Protein AF-A0A3N5T5F3-F1 (afdb_monomer)

Nearest PDB structures (foldseek):
  4h05-assembly1_A  TM=1.914E-01  e=5.550E-01  Streptomyces rimosus

Foldseek 3Di:
DPDPDDDDDDPDDCDPLLLVLLQLLCCQQQQDPDHLCPVHDVSSVLSSQVLCLQQPHGHPDDPQVSVQSSVLSVCVVDPDWDKGWGADPVQQWIWIQTPQGIKIKHKDWDWLVRLCVLQVVVVHHSVRCCVWFFPDDPDPGDITIGIKMWGKDADPSSHHDPVNHHDHDDSPDRRIDTPFIFGCTDPPDPPDHTGGDDDVPD

Sequence (202 aa):
DRNRYGLSHFHVRIDWPIADAAEDLARHLRYISKDIHERGDKYAEDIQKKFFEYYCLPVMIGGRRTAAIVAAQYLKRLPCISTVYAGSSESRTLIRISERGVSKAVLMRFSEKELEQTGRENGLTLRAVKRNYVVENNGSGKDCLCIFQATYDYTVHSRPPEDGKLREIKPDLSWQSVGGQHILPLPGVYRYPPLPFNVIYS

Solvent-accessible surface area (backbone atoms only — not comparable to full-atom values): 11768 Å² total; per-residue (Å²): 138,93,70,96,73,83,90,81,91,77,92,60,88,68,66,68,58,46,54,55,38,26,34,53,51,32,40,66,44,21,54,41,89,83,52,57,57,75,74,36,67,70,51,31,52,51,44,44,45,47,43,27,38,68,65,75,37,68,67,91,51,65,48,67,57,47,49,40,53,37,48,47,51,57,48,68,75,44,102,59,96,58,73,41,76,35,76,36,80,92,76,44,30,40,36,39,40,38,91,88,39,38,34,39,37,32,74,40,78,38,48,59,65,58,47,35,51,54,17,51,80,68,78,36,50,49,70,55,40,54,71,43,29,41,78,44,78,74,51,91,95,37,56,29,32,28,42,33,33,43,32,38,37,71,32,83,78,59,37,60,50,93,84,69,53,78,46,79,86,57,88,88,58,67,34,56,42,85,68,43,38,24,40,35,43,38,93,92,50,79,92,55,74,63,40,76,50,88,65,88,92,109

Mean predicted aligned error: 6.21 Å

Secondary structure (DSSP, 8-state):
---S----------SHHHHHHHHHHHHHTTS-SS-TTTT-HHHHHHHHHHHHHHTT--TT--HHHHHHHHHHHHHTTSSS--EEEEEETTTTEEEEEETTEEEEEEEEEE-HHHHHHHHHHTT--HHHHHHHTEEEE--TTSPEEEEEEEEEEE-GGGS--TT-------TTS-SEEEEEEEEEPPTT--SSPPEE---TT-

pLDDT: mean 88.81, std 11.05, range [47.94, 97.06]

Structure (mmCIF, N/CA/C/O backbone):
data_AF-A0A3N5T5F3-F1
#
_entry.id   AF-A0A3N5T5F3-F1
#
loop_
_atom_site.group_PDB
_atom_site.id
_atom_site.type_symbol
_atom_site.label_atom_id
_atom_site.label_alt_id
_atom_site.label_comp_id
_atom_site.label_asym_id
_atom_site.label_entity_id
_atom_site.label_seq_id
_atom_site.pdbx_PDB_ins_code
_atom_site.Cartn_x
_atom_site.Cartn_y
_atom_site.Cartn_z
_atom_site.occupancy
_atom_site.B_iso_or_equiv
_atom_site.auth_seq_id
_atom_site.auth_comp_id
_atom_site.auth_asym_id
_atom_site.auth_atom_id
_atom_site.pdbx_PDB_model_num
ATOM 1 N N . ASP A 1 1 ? 1.178 -30.679 0.728 1.00 48.91 1 ASP A N 1
ATOM 2 C CA . ASP A 1 1 ? 1.148 -29.291 1.244 1.00 48.91 1 ASP A CA 1
ATOM 3 C C . ASP A 1 1 ? 1.575 -29.163 2.697 1.00 48.91 1 ASP A C 1
ATOM 5 O O . ASP A 1 1 ? 0.736 -28.959 3.567 1.00 48.91 1 ASP A O 1
ATOM 9 N N . ARG A 1 2 ? 2.875 -29.294 2.994 1.00 53.31 2 ARG A N 1
ATOM 10 C CA . ARG A 1 2 ? 3.337 -29.344 4.393 1.00 53.31 2 ARG A CA 1
ATOM 11 C C . ARG A 1 2 ? 3.696 -27.982 5.002 1.00 53.31 2 ARG A C 1
ATOM 13 O O . ARG A 1 2 ? 3.711 -27.893 6.217 1.00 53.31 2 ARG A O 1
ATOM 20 N N . ASN A 1 3 ? 3.876 -26.924 4.204 1.00 47.94 3 ASN A N 1
ATOM 21 C CA . ASN A 1 3 ? 4.172 -25.575 4.705 1.00 47.94 3 ASN A CA 1
ATOM 22 C C . ASN A 1 3 ? 3.340 -24.522 3.949 1.00 47.94 3 ASN A C 1
ATOM 24 O O . ASN A 1 3 ? 3.670 -24.180 2.818 1.00 47.94 3 ASN A O 1
ATOM 28 N N . ARG A 1 4 ? 2.259 -24.010 4.560 1.00 58.56 4 ARG A N 1
ATOM 29 C CA . ARG A 1 4 ? 1.468 -22.878 4.017 1.00 58.56 4 ARG A CA 1
ATOM 30 C C . ARG A 1 4 ? 2.065 -21.508 4.357 1.00 58.56 4 ARG A C 1
ATOM 32 O O . ARG A 1 4 ? 1.703 -20.518 3.734 1.00 58.56 4 ARG A O 1
ATOM 39 N N . TYR A 1 5 ? 2.976 -21.460 5.329 1.00 55.72 5 TYR A N 1
ATOM 40 C CA . TYR A 1 5 ? 3.622 -20.242 5.811 1.00 55.72 5 TYR A CA 1
ATOM 41 C C . TYR A 1 5 ? 5.084 -20.547 6.145 1.00 55.72 5 TYR A C 1
ATOM 43 O O . TYR A 1 5 ? 5.375 -21.585 6.739 1.00 55.72 5 TYR A O 1
ATOM 51 N N . GLY A 1 6 ? 5.996 -19.655 5.763 1.00 58.34 6 GLY A N 1
ATOM 52 C CA . GLY A 1 6 ? 7.414 -19.724 6.111 1.00 58.34 6 GLY A CA 1
ATOM 53 C C . GLY A 1 6 ? 7.867 -18.380 6.667 1.00 58.34 6 GLY A C 1
ATOM 54 O O . GLY A 1 6 ? 7.663 -17.352 6.026 1.00 58.34 6 GLY A O 1
ATOM 55 N N . LEU A 1 7 ? 8.452 -18.385 7.865 1.00 55.81 7 LEU A N 1
ATOM 56 C CA . LEU A 1 7 ? 9.081 -17.208 8.456 1.00 55.81 7 LEU A CA 1
ATOM 57 C C . LEU A 1 7 ? 10.588 -17.299 8.210 1.00 55.81 7 LEU A C 1
ATOM 59 O O . LEU A 1 7 ? 11.234 -18.238 8.666 1.00 55.81 7 LEU A O 1
ATOM 63 N N . SER A 1 8 ? 11.146 -16.330 7.491 1.00 56.66 8 SER A N 1
ATOM 64 C CA . SER A 1 8 ? 12.581 -16.247 7.212 1.00 56.66 8 SER A CA 1
ATOM 65 C C . SER A 1 8 ? 13.176 -14.977 7.816 1.00 56.66 8 SER A C 1
ATOM 67 O O . SER A 1 8 ? 12.607 -13.894 7.665 1.00 56.66 8 SER A O 1
ATOM 69 N N . HIS A 1 9 ? 14.338 -15.094 8.456 1.00 52.81 9 HIS A N 1
ATOM 70 C CA . HIS A 1 9 ? 15.093 -13.966 8.998 1.00 52.81 9 HIS A CA 1
ATOM 71 C C . HIS A 1 9 ? 16.324 -13.708 8.131 1.00 52.81 9 HIS A C 1
ATOM 73 O O . HIS A 1 9 ? 17.175 -14.581 8.000 1.00 52.81 9 HIS A O 1
ATOM 79 N N . PHE A 1 10 ? 16.436 -12.502 7.571 1.00 55.38 10 PHE A N 1
ATOM 80 C CA . PHE A 1 10 ? 17.615 -12.091 6.813 1.00 55.38 10 PHE A CA 1
ATOM 81 C C . PHE A 1 10 ? 18.155 -10.756 7.342 1.00 55.38 10 PHE A C 1
ATOM 83 O O . PHE A 1 10 ? 17.405 -9.793 7.521 1.00 55.38 10 PHE A O 1
ATOM 90 N N . HIS A 1 11 ? 19.467 -10.693 7.571 1.00 54.06 11 HIS A N 1
ATOM 91 C CA . HIS A 1 11 ? 20.218 -9.441 7.632 1.00 54.06 11 HIS A CA 1
ATOM 92 C C . HIS A 1 11 ? 20.613 -9.099 6.201 1.00 54.06 11 HIS A C 1
ATOM 94 O O . HIS A 1 11 ? 21.381 -9.840 5.594 1.00 54.06 11 HIS A O 1
ATOM 100 N N . VAL A 1 12 ? 20.039 -8.035 5.637 1.00 55.94 12 VAL A N 1
ATOM 101 C CA . VAL A 1 12 ? 20.147 -7.796 4.195 1.00 55.94 12 VAL A CA 1
ATOM 102 C C . VAL A 1 12 ? 20.778 -6.448 3.896 1.00 55.94 12 VAL A C 1
ATOM 104 O O . VAL A 1 12 ? 20.236 -5.406 4.264 1.00 55.94 12 VAL A O 1
ATOM 107 N N . ARG A 1 13 ? 21.903 -6.496 3.180 1.00 57.66 13 ARG A N 1
ATOM 108 C CA . ARG A 1 13 ? 22.386 -5.406 2.337 1.00 57.66 13 ARG A CA 1
ATOM 109 C C . ARG A 1 13 ? 21.912 -5.721 0.920 1.00 57.66 13 ARG A C 1
ATOM 111 O O . ARG A 1 13 ? 22.290 -6.747 0.366 1.00 57.66 13 ARG A O 1
ATOM 118 N N . ILE A 1 14 ? 21.008 -4.903 0.394 1.00 63.75 14 ILE A N 1
ATOM 119 C CA . ILE A 1 14 ? 20.306 -5.153 -0.869 1.00 63.75 14 ILE A CA 1
ATOM 120 C C . ILE A 1 14 ? 20.625 -3.983 -1.779 1.00 63.75 14 ILE A C 1
ATOM 122 O O . ILE A 1 14 ? 19.808 -3.093 -1.894 1.00 63.75 14 ILE A O 1
ATOM 126 N N . ASP A 1 15 ? 21.811 -3.934 -2.369 1.00 68.56 15 ASP A N 1
ATOM 127 C CA . ASP A 1 15 ? 22.105 -2.860 -3.326 1.00 68.56 15 ASP A CA 1
ATOM 128 C C . ASP A 1 15 ? 21.731 -3.347 -4.737 1.00 68.56 15 ASP A C 1
ATOM 130 O O . ASP A 1 15 ? 20.821 -2.821 -5.375 1.00 68.56 15 ASP A O 1
ATOM 134 N N . TRP A 1 16 ? 22.324 -4.464 -5.167 1.00 74.81 16 TRP A N 1
ATOM 135 C CA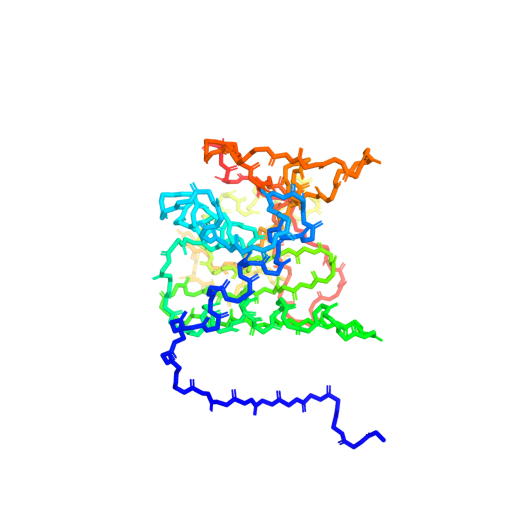 . TRP A 1 16 ? 22.084 -5.045 -6.492 1.00 74.81 16 TRP A CA 1
ATOM 136 C C . TRP A 1 16 ? 20.628 -5.501 -6.738 1.00 74.81 16 TRP A C 1
ATOM 138 O O . TRP A 1 16 ? 20.048 -5.106 -7.747 1.00 74.81 16 TRP A O 1
ATOM 148 N N . PRO A 1 17 ? 19.947 -6.214 -5.812 1.00 86.75 17 PRO A N 1
ATOM 149 C CA . PRO A 1 17 ? 18.576 -6.663 -6.073 1.00 86.75 17 PRO A CA 1
ATOM 150 C C . PRO A 1 17 ? 17.527 -5.538 -6.121 1.00 86.75 17 PRO A C 1
ATOM 152 O O . PRO A 1 17 ? 16.412 -5.793 -6.572 1.00 86.75 17 PRO A O 1
ATOM 155 N N . ILE A 1 18 ? 17.841 -4.321 -5.645 1.00 90.44 18 ILE A N 1
ATOM 156 C CA . ILE A 1 18 ? 16.949 -3.161 -5.816 1.00 90.44 18 ILE A CA 1
ATOM 157 C C . ILE A 1 18 ? 16.945 -2.734 -7.278 1.00 90.44 18 ILE A C 1
ATOM 159 O O . ILE A 1 18 ? 15.868 -2.531 -7.831 1.00 90.44 18 ILE A O 1
ATOM 163 N N . ALA A 1 19 ? 18.127 -2.590 -7.884 1.00 91.38 19 ALA A N 1
ATOM 164 C CA . ALA A 1 19 ? 18.255 -2.153 -9.269 1.00 91.38 19 ALA A CA 1
ATOM 165 C C . ALA A 1 19 ? 17.522 -3.117 -10.210 1.00 91.38 19 ALA A C 1
ATOM 167 O O . ALA A 1 19 ? 16.688 -2.671 -10.991 1.00 91.38 19 ALA A O 1
ATOM 168 N N . ASP A 1 20 ? 17.719 -4.426 -10.034 1.00 92.94 20 ASP A N 1
ATOM 169 C CA . ASP A 1 20 ? 17.027 -5.464 -10.807 1.00 92.94 20 ASP A CA 1
ATOM 170 C C . ASP A 1 20 ? 15.502 -5.413 -10.647 1.00 92.94 20 ASP A C 1
ATOM 172 O O . ASP A 1 20 ? 14.760 -5.500 -11.625 1.00 92.94 20 ASP A O 1
ATOM 176 N N . ALA A 1 21 ? 15.007 -5.258 -9.414 1.00 94.62 21 ALA A N 1
ATOM 177 C CA . ALA A 1 21 ? 13.572 -5.172 -9.156 1.00 94.62 21 ALA A CA 1
ATOM 178 C C . ALA A 1 21 ? 12.961 -3.879 -9.728 1.00 94.62 21 ALA A C 1
ATOM 180 O O . ALA A 1 21 ? 11.849 -3.891 -10.262 1.00 94.62 21 ALA A O 1
ATOM 181 N N . ALA A 1 22 ? 13.685 -2.764 -9.636 1.00 95.38 22 ALA A N 1
ATOM 182 C CA . ALA A 1 22 ? 13.271 -1.487 -10.197 1.00 95.38 22 ALA A CA 1
ATOM 183 C C . ALA A 1 22 ? 13.265 -1.525 -11.734 1.00 95.38 22 ALA A C 1
ATOM 185 O O . ALA A 1 22 ? 12.316 -1.049 -12.356 1.00 95.38 22 ALA A O 1
ATOM 186 N N . GLU A 1 23 ? 14.276 -2.147 -12.342 1.00 95.88 23 GLU A N 1
ATOM 187 C CA . GLU A 1 23 ? 14.372 -2.381 -13.781 1.00 95.88 23 GLU A CA 1
ATOM 188 C C . GLU A 1 23 ? 13.223 -3.262 -14.287 1.00 95.88 23 GLU A C 1
ATOM 190 O O . GLU A 1 23 ? 12.551 -2.911 -15.257 1.00 95.88 23 GLU A O 1
ATOM 195 N N . ASP A 1 24 ? 12.948 -4.378 -13.609 1.00 95.69 24 ASP A N 1
ATOM 196 C CA . ASP A 1 24 ? 11.844 -5.283 -13.937 1.00 95.69 24 ASP A CA 1
ATOM 197 C C . ASP A 1 24 ? 10.490 -4.557 -13.910 1.00 95.69 24 ASP A C 1
ATOM 199 O O . ASP A 1 24 ? 9.720 -4.621 -14.876 1.00 95.69 24 ASP A O 1
ATOM 203 N N . LEU A 1 25 ? 10.231 -3.772 -12.858 1.00 95.94 25 LEU A N 1
ATOM 204 C CA . LEU A 1 25 ? 9.027 -2.948 -12.771 1.00 95.94 25 LEU A CA 1
ATOM 205 C C . LEU A 1 25 ? 8.970 -1.907 -13.899 1.00 95.94 25 LEU A C 1
ATOM 207 O O . LEU A 1 25 ? 7.926 -1.738 -14.532 1.00 95.94 25 LEU A O 1
ATOM 211 N N . ALA A 1 26 ? 10.074 -1.214 -14.174 1.00 96.31 26 ALA A N 1
ATOM 212 C CA . ALA A 1 26 ? 10.128 -0.181 -15.201 1.00 96.31 26 ALA A CA 1
ATOM 213 C C . ALA A 1 26 ? 9.916 -0.751 -16.613 1.00 96.31 26 ALA A C 1
ATOM 215 O O . ALA A 1 26 ? 9.220 -0.127 -17.420 1.00 96.31 26 ALA A O 1
ATOM 216 N N . ARG A 1 27 ? 10.434 -1.950 -16.907 1.00 95.44 27 ARG A N 1
ATOM 217 C CA . ARG A 1 27 ? 10.146 -2.684 -18.152 1.00 95.44 27 ARG A CA 1
ATOM 218 C C . ARG A 1 27 ? 8.667 -3.047 -18.249 1.00 95.44 27 ARG A C 1
ATOM 220 O O . ARG A 1 27 ? 8.044 -2.789 -19.279 1.00 95.44 27 ARG A O 1
ATOM 227 N N . HIS A 1 28 ? 8.090 -3.597 -17.177 1.00 94.31 28 HIS A N 1
ATOM 228 C CA . HIS A 1 28 ? 6.675 -3.976 -17.126 1.00 94.31 28 HIS A CA 1
ATOM 229 C C . HIS A 1 28 ? 5.744 -2.777 -17.368 1.00 94.31 28 HIS A C 1
ATOM 231 O O . HIS A 1 28 ? 4.788 -2.865 -18.138 1.00 94.31 28 HIS A O 1
ATOM 237 N N . LEU A 1 29 ? 6.060 -1.630 -16.766 1.00 95.62 29 LEU A N 1
ATOM 238 C CA . LEU A 1 29 ? 5.309 -0.381 -16.921 1.00 95.62 29 LEU A CA 1
ATOM 239 C C . LEU A 1 29 ? 5.636 0.388 -18.213 1.00 95.62 29 LEU A C 1
ATOM 241 O O . LEU A 1 29 ? 4.994 1.403 -18.498 1.00 95.62 29 LEU A O 1
ATOM 245 N N . ARG A 1 30 ? 6.579 -0.122 -19.020 1.00 96.00 30 ARG A N 1
ATOM 246 C CA . ARG A 1 30 ? 7.032 0.440 -20.303 1.00 96.00 30 ARG A CA 1
ATOM 247 C C . ARG A 1 30 ? 7.723 1.803 -20.169 1.00 96.00 30 ARG A C 1
ATOM 249 O O . ARG A 1 30 ? 7.621 2.635 -21.063 1.00 96.00 30 ARG A O 1
ATOM 256 N N . TYR A 1 31 ? 8.453 2.037 -19.081 1.00 96.06 31 TYR A N 1
ATOM 257 C CA . TYR A 1 31 ? 9.314 3.220 -18.914 1.00 96.06 31 TYR A CA 1
ATOM 258 C C . TYR A 1 31 ? 10.711 3.053 -19.520 1.00 96.06 31 TYR A C 1
ATOM 260 O O . TYR A 1 31 ? 11.353 4.050 -19.857 1.00 96.06 31 TYR A O 1
ATOM 268 N N . ILE A 1 32 ? 11.155 1.804 -19.669 1.00 95.81 32 ILE A N 1
ATOM 269 C CA . ILE A 1 32 ? 12.398 1.397 -20.334 1.00 95.81 32 ILE A CA 1
ATOM 270 C C . ILE A 1 32 ? 12.136 0.172 -21.210 1.00 95.81 32 ILE A C 1
ATOM 272 O O . ILE A 1 32 ? 11.145 -0.539 -21.014 1.00 95.81 32 ILE A O 1
ATOM 276 N N . SER A 1 33 ? 13.016 -0.080 -22.177 1.00 93.38 33 SER A N 1
ATOM 277 C CA . SER A 1 33 ? 12.930 -1.264 -23.037 1.00 93.38 33 SER A CA 1
ATOM 278 C C . SER A 1 33 ? 13.895 -2.368 -22.634 1.00 93.38 33 SER A C 1
ATOM 280 O O . SER A 1 33 ? 13.543 -3.541 -22.766 1.00 93.38 33 SER A O 1
ATOM 282 N N . LY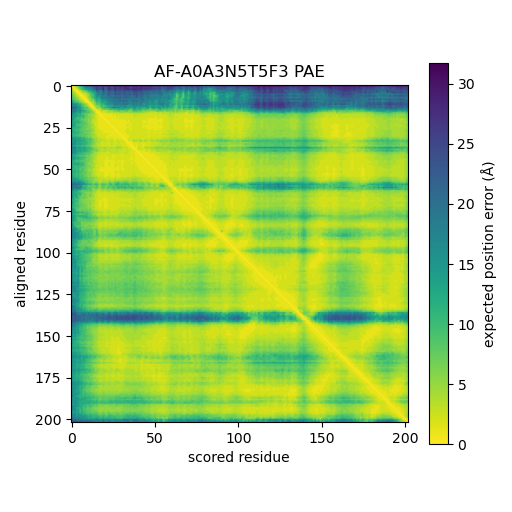S A 1 34 ? 15.120 -2.011 -22.245 1.00 91.75 34 LYS A N 1
ATOM 283 C CA . LYS A 1 34 ? 16.204 -2.953 -21.989 1.00 91.75 34 LYS A CA 1
ATOM 284 C C . LYS A 1 34 ? 16.827 -2.673 -20.639 1.00 91.75 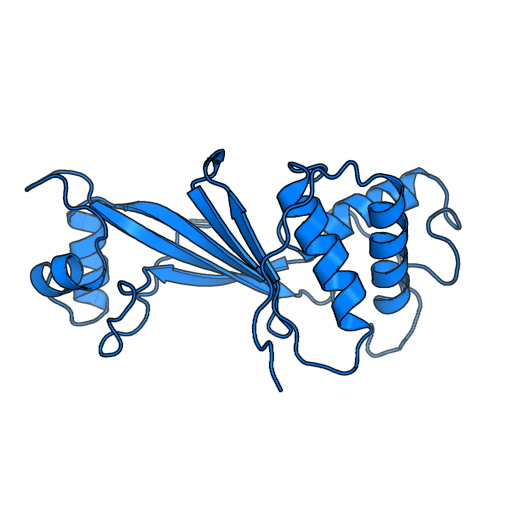34 LYS A C 1
ATOM 286 O O . LYS A 1 34 ? 16.472 -3.378 -19.714 1.00 91.75 34 LYS A O 1
ATOM 291 N N . ASP A 1 35 ? 17.710 -1.700 -20.509 1.00 93.75 35 ASP A N 1
ATOM 292 C CA . ASP A 1 35 ? 18.544 -1.530 -19.313 1.00 93.75 35 ASP A CA 1
ATOM 293 C C . ASP A 1 35 ? 18.114 -0.295 -18.514 1.00 93.75 35 ASP A C 1
ATOM 295 O O . ASP A 1 35 ? 17.703 0.710 -19.099 1.00 93.75 35 ASP A O 1
ATOM 299 N N . ILE A 1 36 ? 18.188 -0.348 -17.185 1.00 92.81 36 ILE A N 1
ATOM 300 C CA . ILE A 1 36 ? 17.822 0.783 -16.321 1.00 92.81 36 ILE A CA 1
ATOM 301 C C . ILE A 1 36 ? 18.686 2.030 -16.577 1.00 92.81 36 ILE A C 1
ATOM 303 O O . ILE A 1 36 ? 18.189 3.151 -16.453 1.00 92.81 36 ILE A O 1
ATOM 307 N N . HIS A 1 37 ? 19.935 1.854 -17.014 1.00 91.69 37 HIS A N 1
ATOM 308 C CA . HIS A 1 37 ? 20.857 2.926 -17.388 1.00 91.69 37 HIS A CA 1
ATOM 309 C C . HIS A 1 37 ? 20.770 3.306 -18.875 1.00 91.69 37 HIS A C 1
ATOM 311 O O . HIS A 1 37 ? 21.515 4.180 -19.320 1.00 91.69 37 HIS A O 1
ATOM 317 N N . GLU A 1 38 ? 19.843 2.737 -19.662 1.00 89.25 38 GLU A N 1
ATOM 318 C CA . GLU A 1 38 ? 19.735 3.019 -21.108 1.00 89.25 38 GLU A CA 1
ATOM 319 C C . GLU A 1 38 ? 19.473 4.508 -21.420 1.00 89.25 38 GLU A C 1
ATOM 321 O O . GLU A 1 38 ? 19.752 4.971 -22.524 1.00 89.25 38 GLU A O 1
ATOM 326 N N . ARG A 1 39 ? 18.947 5.262 -20.444 1.00 89.75 39 ARG A N 1
ATOM 327 C CA . ARG A 1 39 ? 18.672 6.710 -20.519 1.00 89.75 39 ARG A CA 1
ATOM 328 C C . ARG A 1 39 ? 19.550 7.547 -19.575 1.00 89.75 39 ARG A C 1
ATOM 330 O O . ARG A 1 39 ? 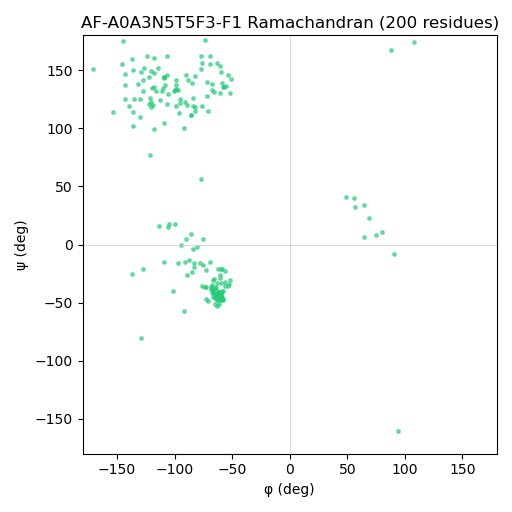19.245 8.713 -19.330 1.00 89.75 39 ARG A O 1
ATOM 337 N N . GLY A 1 40 ? 20.637 6.970 -19.063 1.00 93.56 40 GLY A N 1
ATOM 338 C CA . GLY A 1 40 ? 21.595 7.617 -18.164 1.00 93.56 40 GLY A CA 1
ATOM 339 C C . GLY A 1 40 ? 21.249 7.515 -16.675 1.00 93.56 40 GLY A C 1
ATOM 340 O O . GLY A 1 40 ? 20.136 7.159 -16.285 1.00 93.56 40 GLY A O 1
ATOM 341 N N . ASP A 1 41 ? 22.221 7.868 -15.832 1.00 94.44 41 ASP A N 1
ATOM 342 C CA . ASP A 1 41 ? 22.178 7.610 -14.384 1.00 94.44 41 ASP A CA 1
ATOM 343 C C . ASP A 1 41 ? 21.049 8.336 -13.656 1.00 94.44 41 ASP A C 1
ATOM 345 O O . ASP A 1 41 ? 20.420 7.769 -12.765 1.00 94.44 41 ASP A O 1
ATOM 349 N N . LYS A 1 42 ? 20.726 9.564 -14.074 1.00 94.88 42 LYS A N 1
ATOM 350 C CA . LYS A 1 42 ? 19.610 10.318 -13.490 1.00 94.88 42 LYS A CA 1
ATOM 351 C C . LYS A 1 42 ? 18.275 9.597 -13.693 1.00 94.88 42 LYS A C 1
ATOM 353 O O . LYS A 1 42 ? 17.458 9.538 -12.780 1.00 94.88 42 LYS A O 1
ATOM 358 N N . TYR A 1 43 ? 18.062 9.026 -14.879 1.00 95.06 43 TYR A N 1
ATOM 359 C CA . TYR A 1 43 ? 16.837 8.289 -15.181 1.00 95.06 43 TYR A CA 1
ATOM 360 C C . TYR A 1 43 ? 16.755 6.998 -14.359 1.00 95.06 43 TYR A C 1
ATOM 362 O O . TYR A 1 43 ? 15.689 6.663 -13.843 1.00 95.06 43 TYR A O 1
ATOM 370 N N . ALA A 1 44 ? 17.888 6.309 -14.182 1.00 94.19 44 ALA A N 1
ATOM 371 C CA . ALA A 1 44 ? 17.979 5.135 -13.319 1.00 94.19 44 ALA A CA 1
ATOM 372 C C . ALA A 1 44 ? 17.656 5.475 -11.854 1.00 94.19 44 ALA A C 1
ATOM 374 O O . ALA A 1 44 ? 16.889 4.761 -11.204 1.00 94.19 44 ALA A O 1
ATOM 375 N N . GLU A 1 45 ? 18.174 6.595 -11.346 1.00 93.69 45 GLU A N 1
ATOM 376 C CA . GLU A 1 45 ? 17.872 7.088 -10.000 1.00 93.69 45 GLU A CA 1
ATOM 377 C C . GLU A 1 45 ? 16.377 7.410 -9.838 1.00 93.69 45 GLU A C 1
ATOM 379 O O . GLU A 1 45 ? 15.752 6.998 -8.858 1.00 93.69 45 GLU A O 1
ATOM 384 N N . ASP A 1 46 ? 15.771 8.089 -10.816 1.00 95.38 46 ASP A N 1
ATOM 385 C CA . ASP A 1 46 ? 14.344 8.419 -10.795 1.00 95.38 46 ASP A CA 1
ATOM 386 C C . ASP A 1 46 ? 13.463 7.158 -10.841 1.00 95.38 46 ASP A C 1
ATOM 388 O O . ASP A 1 46 ? 12.476 7.070 -10.104 1.00 95.38 46 ASP A O 1
ATOM 392 N N . ILE A 1 47 ? 13.841 6.141 -11.627 1.00 95.50 47 ILE A N 1
ATOM 393 C CA . ILE A 1 47 ? 13.176 4.827 -11.623 1.00 95.50 47 ILE A CA 1
ATOM 394 C C . ILE A 1 47 ? 13.255 4.185 -10.242 1.00 95.50 47 ILE A C 1
ATOM 396 O O . ILE A 1 47 ? 12.239 3.709 -9.737 1.00 95.50 47 ILE A O 1
ATOM 400 N N . GLN A 1 48 ? 14.432 4.167 -9.614 1.00 94.06 48 GLN A N 1
ATOM 401 C CA . GLN A 1 48 ? 14.580 3.580 -8.284 1.00 94.06 48 GLN A CA 1
ATOM 402 C C . GLN A 1 48 ? 13.706 4.311 -7.263 1.00 94.06 48 GLN A C 1
ATOM 404 O O . GLN A 1 48 ? 12.999 3.665 -6.490 1.00 94.06 48 GLN A O 1
ATOM 409 N N . LYS A 1 49 ? 13.660 5.648 -7.292 1.00 94.75 49 LYS A N 1
ATOM 410 C CA . LYS A 1 49 ? 12.759 6.426 -6.427 1.00 94.75 49 LYS A CA 1
ATOM 411 C C . LYS A 1 49 ? 11.295 6.046 -6.655 1.00 94.75 49 LYS A C 1
ATOM 413 O O . LYS A 1 49 ? 10.572 5.796 -5.687 1.00 94.75 49 LYS A O 1
ATOM 418 N N . LYS A 1 50 ? 10.873 5.921 -7.918 1.00 95.88 50 LYS A N 1
ATOM 419 C CA . LYS A 1 50 ? 9.517 5.480 -8.275 1.00 95.88 50 LYS A CA 1
ATOM 420 C C . LYS A 1 50 ? 9.226 4.033 -7.895 1.00 95.88 50 LYS A C 1
ATOM 422 O O . LYS A 1 50 ? 8.093 3.733 -7.534 1.00 95.88 50 LYS A O 1
ATOM 427 N N . PHE A 1 51 ? 10.221 3.154 -7.882 1.00 95.56 51 PHE A N 1
ATOM 428 C CA . PHE A 1 51 ? 10.072 1.790 -7.378 1.00 95.56 51 PHE A CA 1
ATOM 429 C C . PHE A 1 51 ? 9.714 1.771 -5.884 1.00 95.56 51 PHE A C 1
ATOM 431 O O . PHE A 1 51 ? 8.787 1.067 -5.485 1.00 95.56 51 PHE A O 1
ATOM 438 N N . PHE A 1 52 ? 10.368 2.591 -5.055 1.00 94.94 52 PHE 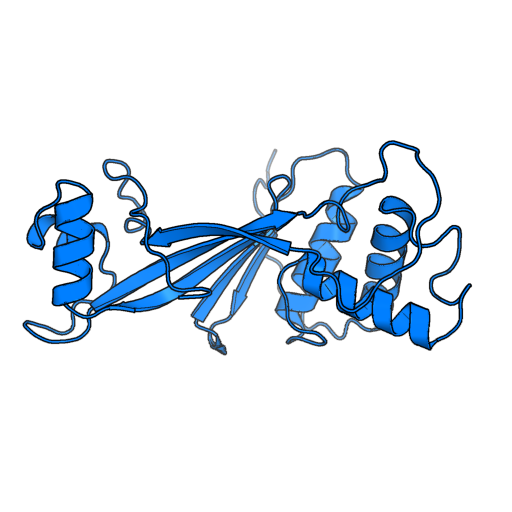A N 1
ATOM 439 C CA . PHE A 1 52 ? 9.971 2.737 -3.648 1.00 94.94 52 PHE A CA 1
ATOM 440 C C . PHE A 1 52 ? 8.557 3.322 -3.516 1.00 94.94 52 PHE A C 1
ATOM 442 O O . PHE A 1 52 ? 7.739 2.797 -2.755 1.00 94.94 52 PHE A O 1
ATOM 449 N N . GLU A 1 53 ? 8.240 4.355 -4.299 1.00 95.00 53 GLU A N 1
ATOM 450 C CA . GLU A 1 53 ? 6.922 4.997 -4.299 1.00 95.00 53 GLU A CA 1
ATOM 451 C C . GLU A 1 53 ? 5.795 4.039 -4.705 1.00 95.00 53 GLU A C 1
ATOM 453 O O . GLU A 1 53 ? 4.749 4.012 -4.054 1.00 95.00 53 GLU A O 1
ATOM 458 N N . TYR A 1 54 ? 6.026 3.195 -5.714 1.00 95.31 54 TYR A N 1
ATOM 459 C CA . TYR A 1 54 ? 5.103 2.150 -6.164 1.00 95.31 54 TYR A CA 1
ATOM 460 C C . TYR A 1 54 ? 4.663 1.240 -5.009 1.00 95.31 54 TYR A C 1
ATOM 462 O O . TYR A 1 54 ? 3.519 0.791 -4.947 1.00 95.31 54 TYR A O 1
ATOM 470 N N . TYR A 1 55 ? 5.556 0.993 -4.051 1.00 94.12 55 TYR A N 1
ATOM 471 C CA . TYR A 1 55 ? 5.267 0.195 -2.864 1.00 94.12 55 TYR A CA 1
ATOM 472 C C . TYR A 1 55 ? 4.954 1.031 -1.611 1.00 94.12 55 TYR A C 1
ATOM 474 O O . TYR A 1 55 ? 4.975 0.526 -0.486 1.00 94.12 55 TYR A O 1
ATOM 482 N N . CYS A 1 56 ? 4.628 2.310 -1.795 1.00 91.62 56 CYS A N 1
ATOM 483 C CA . CYS A 1 56 ? 4.332 3.283 -0.748 1.00 91.62 56 CYS A CA 1
ATOM 484 C C . CYS A 1 56 ? 5.465 3.451 0.269 1.00 91.62 56 CYS A C 1
ATOM 486 O O . CYS A 1 56 ? 5.197 3.697 1.443 1.00 91.62 56 CYS A O 1
ATOM 488 N N . LEU A 1 57 ? 6.727 3.314 -0.114 1.00 90.25 57 LEU A N 1
ATOM 489 C CA . LEU A 1 57 ? 7.856 3.509 0.791 1.00 90.25 57 LEU A CA 1
ATOM 490 C C . LEU A 1 57 ? 8.612 4.795 0.445 1.00 90.25 57 LEU A C 1
ATOM 492 O O . LEU A 1 57 ? 8.740 5.116 -0.733 1.00 90.25 57 LEU A O 1
ATOM 496 N N . PRO A 1 58 ? 9.133 5.538 1.440 1.00 87.00 58 PRO A N 1
ATOM 497 C CA . PRO A 1 58 ? 10.175 6.515 1.169 1.00 87.00 58 PRO A CA 1
ATOM 498 C C . PRO A 1 58 ? 11.412 5.830 0.580 1.00 87.00 58 PRO A C 1
ATOM 500 O O . PRO A 1 58 ? 11.681 4.651 0.829 1.00 87.00 58 PRO A O 1
ATOM 503 N N . VAL A 1 59 ? 12.165 6.611 -0.183 1.00 83.38 59 VAL A N 1
ATOM 504 C CA . VAL A 1 59 ? 13.418 6.206 -0.820 1.00 83.38 59 VAL A CA 1
ATOM 505 C C . VAL A 1 59 ? 14.424 5.751 0.242 1.00 83.38 59 VAL A C 1
ATOM 507 O O . VAL A 1 59 ? 14.530 6.371 1.299 1.00 83.38 59 VAL A O 1
ATOM 510 N N . MET A 1 60 ? 15.161 4.670 -0.040 1.00 72.88 60 MET A N 1
ATOM 511 C CA . MET A 1 60 ? 16.258 4.165 0.807 1.00 72.88 60 MET A CA 1
ATOM 512 C C . MET A 1 60 ? 15.855 3.865 2.257 1.00 72.88 60 MET A C 1
ATOM 514 O O . MET A 1 60 ? 16.580 4.118 3.219 1.00 72.88 60 MET A O 1
ATOM 518 N N . ILE A 1 61 ? 14.668 3.295 2.423 1.00 81.00 61 ILE A N 1
ATOM 519 C CA . ILE A 1 61 ? 14.169 2.889 3.728 1.00 81.00 61 ILE A CA 1
ATOM 520 C C . ILE A 1 61 ? 14.950 1.693 4.308 1.00 81.00 61 ILE A C 1
ATOM 522 O O . ILE A 1 61 ? 15.635 0.961 3.597 1.00 81.00 61 ILE A O 1
ATOM 526 N N . GLY A 1 62 ? 14.840 1.468 5.623 1.00 79.00 62 GLY A N 1
ATOM 527 C CA . GLY A 1 62 ? 15.569 0.398 6.315 1.00 79.00 62 GLY A CA 1
ATOM 528 C C . GLY A 1 62 ? 15.419 -0.989 5.664 1.00 79.00 62 GLY A C 1
ATOM 529 O O . GLY A 1 62 ? 14.326 -1.371 5.234 1.00 79.00 62 GLY A O 1
ATOM 530 N N . GLY A 1 63 ? 16.510 -1.765 5.667 1.00 83.12 63 GLY A N 1
ATOM 531 C CA . GLY A 1 63 ? 16.705 -2.948 4.814 1.00 83.12 63 GLY A CA 1
ATOM 532 C C . GLY A 1 63 ? 15.588 -3.998 4.822 1.00 83.12 63 GLY A C 1
ATOM 533 O O . GLY A 1 63 ? 15.331 -4.608 3.794 1.00 83.12 63 GLY A O 1
ATOM 534 N N . ARG A 1 64 ? 14.847 -4.171 5.927 1.00 84.31 64 ARG A N 1
ATOM 535 C CA . ARG A 1 64 ? 13.695 -5.097 5.991 1.00 84.31 64 ARG A CA 1
ATOM 536 C C . ARG A 1 64 ? 12.524 -4.680 5.097 1.00 84.31 64 ARG A C 1
ATOM 538 O O . ARG A 1 64 ? 11.900 -5.527 4.468 1.00 84.31 64 ARG A O 1
ATOM 545 N N . ARG A 1 65 ? 12.214 -3.382 5.042 1.00 88.06 65 ARG A N 1
ATOM 546 C CA . ARG A 1 65 ? 11.126 -2.853 4.203 1.00 88.06 65 ARG A CA 1
ATOM 547 C C . ARG A 1 65 ? 11.538 -2.874 2.729 1.00 88.06 65 ARG A C 1
ATOM 549 O O . ARG A 1 65 ? 10.737 -3.252 1.884 1.00 88.06 65 ARG A O 1
ATOM 556 N N . THR A 1 66 ? 12.810 -2.603 2.453 1.00 90.50 66 THR A N 1
ATOM 557 C CA . THR A 1 66 ? 13.416 -2.759 1.123 1.00 90.50 66 THR A CA 1
ATOM 558 C C . THR A 1 66 ? 13.416 -4.217 0.653 1.00 90.50 66 THR A C 1
ATOM 560 O O . THR A 1 66 ? 13.023 -4.505 -0.472 1.00 90.50 66 THR A O 1
ATOM 563 N N . ALA A 1 67 ? 13.741 -5.168 1.533 1.00 89.38 67 ALA A N 1
ATOM 564 C CA . ALA A 1 67 ? 13.649 -6.597 1.229 1.00 89.38 67 ALA A CA 1
ATOM 565 C C . ALA A 1 67 ? 12.227 -7.013 0.846 1.00 89.38 67 ALA A C 1
ATOM 567 O O . ALA A 1 67 ? 12.041 -7.803 -0.073 1.00 89.38 67 ALA A O 1
ATOM 568 N N . ALA A 1 68 ? 11.223 -6.464 1.531 1.00 91.50 68 ALA A N 1
ATOM 569 C CA . ALA A 1 68 ? 9.829 -6.799 1.286 1.00 91.50 68 ALA A CA 1
ATOM 570 C C . ALA A 1 68 ? 9.341 -6.363 -0.102 1.00 91.50 68 ALA A C 1
ATOM 572 O O . ALA A 1 68 ? 8.641 -7.130 -0.758 1.00 91.50 68 ALA A O 1
ATOM 573 N N . ILE A 1 69 ? 9.718 -5.169 -0.570 1.00 93.38 69 ILE A N 1
ATOM 574 C CA . ILE A 1 69 ? 9.309 -4.686 -1.902 1.00 93.38 69 ILE A CA 1
ATOM 575 C C . ILE A 1 69 ? 10.042 -5.411 -3.025 1.00 93.38 69 ILE A C 1
ATOM 577 O O . ILE A 1 69 ? 9.439 -5.744 -4.041 1.00 93.38 69 ILE A O 1
ATOM 581 N N . VAL A 1 70 ? 11.319 -5.734 -2.808 1.00 93.44 70 VAL A N 1
ATOM 582 C CA . VAL A 1 70 ? 12.112 -6.546 -3.733 1.00 93.44 70 VAL A CA 1
ATOM 583 C C . VAL A 1 70 ? 11.523 -7.955 -3.823 1.00 93.44 70 VAL A C 1
ATOM 585 O O . VAL A 1 70 ? 11.275 -8.451 -4.918 1.00 93.44 70 VAL A O 1
ATOM 588 N N . ALA A 1 71 ? 11.203 -8.579 -2.686 1.00 92.38 71 ALA A N 1
ATOM 589 C CA . ALA A 1 71 ? 10.535 -9.877 -2.652 1.00 92.38 71 ALA A CA 1
ATOM 590 C C . ALA A 1 71 ? 9.165 -9.835 -3.341 1.00 92.38 71 ALA A C 1
ATOM 592 O O . ALA A 1 71 ? 8.853 -10.735 -4.114 1.00 92.38 71 ALA A O 1
ATOM 593 N N . ALA A 1 72 ? 8.367 -8.788 -3.112 1.00 94.06 72 ALA A N 1
ATOM 594 C CA . ALA A 1 72 ? 7.081 -8.622 -3.782 1.00 94.06 72 ALA A CA 1
ATOM 595 C C . ALA A 1 72 ? 7.240 -8.544 -5.307 1.00 94.06 72 ALA A C 1
ATOM 597 O O . ALA A 1 72 ? 6.478 -9.184 -6.028 1.00 94.06 72 ALA A O 1
ATOM 598 N N . GLN A 1 73 ? 8.256 -7.828 -5.798 1.00 94.19 73 GLN A N 1
ATOM 599 C CA . GLN A 1 73 ? 8.541 -7.756 -7.229 1.00 94.19 73 GLN A CA 1
ATOM 600 C C . GLN A 1 73 ? 8.953 -9.117 -7.805 1.00 94.19 73 GLN A C 1
ATOM 602 O O . GLN A 1 73 ? 8.448 -9.516 -8.850 1.00 94.19 73 GLN A O 1
ATOM 607 N N . TYR A 1 74 ? 9.805 -9.876 -7.112 1.00 92.00 74 TYR A N 1
ATOM 608 C CA . TYR A 1 74 ? 10.182 -11.218 -7.563 1.00 92.00 74 TYR A CA 1
ATOM 609 C C . TYR A 1 74 ? 9.011 -12.202 -7.546 1.00 92.00 74 TYR A C 1
ATOM 611 O O . TYR A 1 74 ? 8.854 -12.984 -8.482 1.00 92.00 74 TYR A O 1
ATOM 619 N N . LEU A 1 75 ? 8.174 -12.163 -6.507 1.00 91.81 75 LEU A N 1
ATOM 620 C CA . LEU A 1 75 ? 7.036 -13.071 -6.369 1.00 91.81 75 LEU A CA 1
ATOM 621 C C . LEU A 1 75 ? 5.973 -12.843 -7.449 1.00 91.81 75 LEU A C 1
ATOM 623 O O . LEU A 1 75 ? 5.360 -13.816 -7.875 1.00 91.81 75 LEU A O 1
ATOM 627 N N . LYS A 1 76 ? 5.824 -11.616 -7.973 1.00 90.12 76 LYS A N 1
ATOM 628 C CA . LYS A 1 76 ? 4.951 -11.322 -9.128 1.00 90.12 76 LYS A CA 1
ATOM 629 C C . LYS A 1 76 ? 5.306 -12.105 -10.395 1.00 90.12 76 LYS A C 1
ATOM 631 O O . LYS A 1 76 ? 4.465 -12.249 -11.276 1.00 90.12 76 LYS A O 1
ATOM 636 N N . ARG A 1 77 ? 6.542 -12.606 -10.514 1.00 88.25 77 ARG A N 1
ATOM 637 C CA . ARG A 1 77 ? 6.982 -13.426 -11.658 1.00 88.25 77 ARG A CA 1
ATOM 638 C C . ARG A 1 77 ? 6.497 -14.870 -11.566 1.00 88.25 77 ARG A C 1
ATOM 640 O O . ARG A 1 77 ? 6.574 -15.602 -12.551 1.00 88.25 77 ARG A O 1
ATOM 647 N N . LEU A 1 78 ? 6.047 -15.300 -10.390 1.00 90.06 78 LEU A N 1
ATOM 648 C CA . LEU A 1 78 ? 5.527 -16.640 -10.172 1.00 90.06 78 LEU A CA 1
ATOM 649 C C . LEU A 1 78 ? 4.021 -16.658 -10.475 1.00 90.06 78 LEU A C 1
ATOM 651 O O . LEU A 1 78 ? 3.318 -15.716 -10.117 1.00 90.06 78 LEU A O 1
ATOM 655 N N . PRO A 1 79 ? 3.488 -17.732 -11.083 1.00 89.06 79 PRO A N 1
ATOM 656 C CA . PRO A 1 79 ? 2.060 -17.866 -11.360 1.00 89.06 79 PRO A CA 1
ATOM 657 C C . PRO A 1 79 ? 1.281 -18.252 -10.087 1.00 89.06 79 PRO A C 1
ATOM 659 O O . PRO A 1 79 ? 0.618 -19.287 -10.035 1.00 89.06 79 PRO A O 1
ATOM 662 N N . CYS A 1 80 ? 1.394 -17.458 -9.022 1.00 86.56 80 CYS A N 1
ATOM 663 C CA . CYS A 1 80 ? 0.691 -17.674 -7.763 1.00 86.56 80 CYS A CA 1
ATOM 664 C C . CYS A 1 80 ? 0.313 -16.354 -7.084 1.00 86.56 80 CYS A C 1
ATOM 666 O O . CYS A 1 80 ? 0.943 -15.320 -7.282 1.00 86.56 80 CYS A O 1
ATOM 668 N N . ILE A 1 81 ? -0.728 -16.398 -6.249 1.00 89.56 81 ILE A N 1
ATOM 669 C CA . ILE A 1 81 ? -1.103 -15.251 -5.421 1.00 89.56 81 ILE A CA 1
ATOM 670 C C . ILE A 1 81 ? -0.119 -15.177 -4.261 1.00 89.56 81 ILE A C 1
ATOM 672 O O . ILE A 1 81 ? -0.051 -16.091 -3.435 1.00 89.56 81 ILE A O 1
ATOM 676 N N . SER A 1 82 ? 0.607 -14.069 -4.180 1.00 91.12 82 SER A N 1
ATOM 677 C CA . SER A 1 82 ? 1.550 -13.815 -3.101 1.00 91.12 82 SER A CA 1
ATOM 678 C C . SER A 1 82 ? 1.106 -12.629 -2.247 1.00 91.12 82 SER A C 1
ATOM 680 O O . SER A 1 82 ? 0.364 -11.739 -2.671 1.00 91.12 82 SER A O 1
ATOM 682 N N . THR A 1 83 ? 1.494 -12.631 -0.975 1.00 93.69 83 THR A N 1
ATOM 683 C CA . THR A 1 83 ? 1.314 -11.471 -0.100 1.00 93.69 83 THR A CA 1
ATOM 684 C C . THR A 1 83 ? 2.516 -11.363 0.817 1.00 93.69 83 THR A C 1
ATOM 686 O O . THR A 1 83 ? 2.852 -12.310 1.527 1.00 93.69 83 THR A O 1
ATOM 689 N N . VAL A 1 84 ? 3.158 -10.200 0.801 1.00 93.88 84 VAL A N 1
ATOM 690 C CA . VAL A 1 84 ? 4.334 -9.907 1.616 1.00 93.88 84 VAL A CA 1
ATOM 691 C C . VAL A 1 84 ? 3.926 -8.985 2.754 1.00 93.88 84 VAL A C 1
ATOM 693 O O . VAL A 1 84 ? 3.300 -7.947 2.533 1.00 93.88 84 VAL A O 1
ATOM 696 N N . TYR A 1 85 ? 4.305 -9.360 3.973 1.00 93.12 85 TYR A N 1
ATOM 697 C CA . TYR A 1 85 ? 4.109 -8.546 5.165 1.00 93.12 85 TYR A CA 1
ATOM 698 C C . TYR A 1 85 ? 5.453 -8.037 5.678 1.00 93.12 85 TYR A C 1
ATOM 700 O O . TYR A 1 85 ? 6.396 -8.810 5.838 1.00 93.12 85 TYR A O 1
ATOM 708 N N . ALA A 1 86 ? 5.532 -6.742 5.976 1.00 91.00 86 ALA A N 1
ATOM 709 C CA . ALA A 1 86 ? 6.713 -6.118 6.558 1.00 91.00 86 ALA A CA 1
ATOM 710 C C . ALA A 1 86 ? 6.328 -5.285 7.779 1.00 91.00 86 ALA A C 1
ATOM 712 O O . ALA A 1 86 ? 5.689 -4.240 7.661 1.00 91.00 86 ALA A O 1
ATOM 713 N N . GLY A 1 87 ? 6.723 -5.759 8.959 1.00 89.44 87 GLY A N 1
ATOM 714 C CA . GLY A 1 87 ? 6.569 -5.030 10.213 1.00 89.44 87 GLY A CA 1
ATOM 715 C C . GLY A 1 87 ? 7.781 -4.151 10.521 1.00 89.44 87 GLY A C 1
ATOM 716 O O . GLY A 1 87 ? 8.924 -4.515 10.234 1.00 89.44 87 GLY A O 1
ATOM 717 N N . SER A 1 88 ? 7.547 -3.004 11.151 1.00 85.25 88 SER A N 1
ATOM 718 C CA . SER A 1 88 ? 8.587 -2.135 11.699 1.00 85.25 88 SER A CA 1
ATOM 719 C C . SER A 1 88 ? 8.171 -1.647 13.082 1.00 85.25 88 SER A C 1
ATOM 721 O O . SER A 1 88 ? 7.229 -0.869 13.208 1.00 85.25 88 SER A O 1
ATOM 723 N N . SER A 1 89 ? 8.903 -2.073 14.115 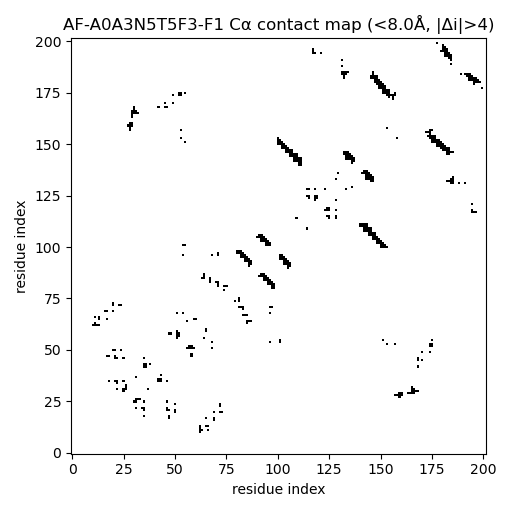1.00 84.19 89 SER A N 1
ATOM 724 C CA . SER A 1 89 ? 8.680 -1.607 15.491 1.00 84.19 89 SER A CA 1
ATOM 725 C C . SER A 1 89 ? 9.026 -0.127 15.662 1.00 84.19 89 SER A C 1
ATOM 727 O O . SER A 1 89 ? 8.330 0.578 16.381 1.00 84.19 89 SER A O 1
ATOM 729 N N . GLU A 1 90 ? 10.056 0.351 14.955 1.00 82.12 90 GLU A N 1
ATOM 730 C CA . GLU A 1 90 ? 10.478 1.759 14.950 1.00 82.12 90 GLU A CA 1
ATOM 731 C C . GLU A 1 90 ? 9.342 2.685 14.502 1.00 82.12 90 GLU A C 1
ATOM 733 O O . GLU A 1 90 ? 9.029 3.665 15.169 1.00 82.12 90 GLU A O 1
ATOM 738 N N . SER A 1 91 ? 8.673 2.331 13.402 1.00 80.56 91 SER A N 1
ATOM 739 C CA . SER A 1 91 ? 7.564 3.122 12.861 1.00 80.56 91 SER A CA 1
ATOM 740 C C . SER A 1 91 ? 6.184 2.659 13.342 1.00 80.56 91 SER A C 1
ATOM 742 O O . SER A 1 91 ? 5.181 3.254 12.965 1.00 80.56 91 SER A O 1
ATOM 744 N N . ARG A 1 92 ? 6.119 1.607 14.173 1.00 88.44 92 ARG A N 1
ATOM 745 C CA . ARG A 1 92 ? 4.879 0.954 14.641 1.00 88.44 92 ARG A CA 1
ATOM 746 C C . ARG A 1 92 ? 3.917 0.647 13.492 1.00 88.44 92 ARG A C 1
ATOM 748 O O . ARG A 1 92 ? 2.707 0.846 13.608 1.00 88.44 92 ARG A O 1
ATOM 755 N N . THR A 1 93 ? 4.480 0.193 12.373 1.00 90.38 93 THR A N 1
ATOM 756 C CA . THR A 1 93 ? 3.740 -0.060 11.137 1.00 90.38 93 THR A CA 1
ATOM 757 C C . THR A 1 93 ? 3.804 -1.524 10.729 1.00 90.38 93 THR A C 1
ATOM 759 O O . THR A 1 93 ? 4.812 -2.206 10.931 1.00 90.38 93 THR A O 1
ATOM 762 N N . LEU A 1 94 ? 2.725 -1.991 10.110 1.00 93.25 94 LEU A N 1
ATOM 763 C CA . LEU A 1 94 ? 2.652 -3.234 9.363 1.00 93.25 94 LEU A CA 1
ATOM 764 C C . LEU A 1 94 ? 2.253 -2.905 7.926 1.00 93.25 94 LEU A C 1
ATOM 766 O O . LEU A 1 94 ? 1.177 -2.369 7.669 1.00 93.25 94 LEU A O 1
ATOM 770 N N . ILE A 1 95 ? 3.125 -3.239 6.988 1.00 93.94 95 ILE A N 1
ATOM 771 C CA . ILE A 1 95 ? 2.900 -3.065 5.557 1.00 93.94 95 ILE A CA 1
ATOM 772 C C . ILE A 1 95 ? 2.473 -4.408 4.990 1.00 93.94 95 ILE A C 1
ATOM 774 O O . ILE A 1 95 ? 3.100 -5.425 5.275 1.00 93.94 95 ILE A O 1
ATOM 778 N N . ARG A 1 96 ? 1.421 -4.405 4.180 1.00 95.19 96 ARG A N 1
ATOM 779 C CA . ARG A 1 96 ? 0.957 -5.560 3.418 1.00 95.19 96 ARG A CA 1
ATOM 780 C C . ARG A 1 96 ? 0.995 -5.203 1.942 1.00 95.19 96 ARG A C 1
ATOM 782 O O . ARG A 1 96 ? 0.348 -4.245 1.525 1.00 95.19 96 ARG A O 1
ATOM 789 N N . ILE A 1 97 ? 1.728 -5.993 1.174 1.00 95.31 97 ILE A N 1
ATOM 790 C CA . ILE A 1 97 ? 1.852 -5.884 -0.276 1.00 95.31 97 ILE A CA 1
ATOM 791 C C . ILE A 1 97 ? 1.182 -7.116 -0.870 1.00 95.31 97 ILE A C 1
ATOM 793 O O . ILE A 1 97 ? 1.519 -8.237 -0.498 1.00 95.31 97 ILE A O 1
ATOM 797 N N . SER A 1 98 ? 0.211 -6.915 -1.752 1.00 92.38 98 SER A N 1
ATOM 798 C CA . SER A 1 98 ? -0.546 -7.993 -2.395 1.00 92.38 98 SER A CA 1
ATOM 799 C C . SER A 1 98 ? -0.901 -7.617 -3.828 1.00 92.38 98 SER A C 1
ATOM 801 O O . SER A 1 98 ? -0.750 -6.460 -4.211 1.00 92.38 98 SER A O 1
ATOM 803 N N . GLU A 1 99 ? -1.502 -8.545 -4.568 1.00 85.81 99 GLU A N 1
ATOM 804 C CA . GLU A 1 99 ? -2.068 -8.276 -5.901 1.00 85.81 99 GLU A CA 1
ATOM 805 C C . GLU A 1 99 ? -3.111 -7.140 -5.913 1.00 85.81 99 GLU A C 1
ATOM 807 O O . GLU A 1 99 ? -3.330 -6.500 -6.934 1.00 85.81 99 GLU A O 1
ATOM 812 N N . ARG A 1 100 ? -3.740 -6.844 -4.764 1.00 84.81 100 ARG A N 1
ATOM 813 C CA . ARG A 1 100 ? -4.696 -5.730 -4.605 1.00 84.81 100 ARG A CA 1
ATOM 814 C C . ARG A 1 100 ? -4.033 -4.384 -4.288 1.00 84.81 100 ARG A C 1
ATOM 816 O O . ARG A 1 100 ? -4.724 -3.455 -3.893 1.00 84.81 100 ARG A O 1
ATOM 823 N N . GLY A 1 101 ? -2.709 -4.295 -4.370 1.00 88.25 101 GLY A N 1
ATOM 824 C CA . GLY A 1 101 ? -1.946 -3.113 -3.983 1.00 88.25 101 GLY A CA 1
ATOM 825 C C . GLY A 1 101 ? -1.433 -3.168 -2.544 1.00 88.25 101 GLY A C 1
ATOM 826 O O . GLY A 1 101 ? -1.306 -4.243 -1.934 1.00 88.25 101 GLY A O 1
ATOM 827 N N . VAL A 1 102 ? -1.100 -1.988 -2.019 1.00 94.69 102 VAL A N 1
ATOM 828 C CA . VAL A 1 102 ? -0.381 -1.815 -0.753 1.00 94.69 102 VAL A CA 1
ATOM 829 C C . VAL A 1 102 ? -1.296 -1.231 0.314 1.00 94.69 102 VAL A C 1
ATOM 831 O O . VAL A 1 102 ? -2.012 -0.257 0.090 1.00 94.69 102 VAL A O 1
ATOM 834 N N . SER A 1 103 ? -1.238 -1.800 1.515 1.00 95.62 103 SER A N 1
ATOM 835 C CA . SER A 1 103 ? -1.886 -1.237 2.698 1.00 95.62 103 SER A CA 1
ATOM 836 C C . SER A 1 103 ? -0.904 -1.106 3.852 1.00 95.62 103 SER A C 1
ATOM 838 O O . SER A 1 103 ? -0.085 -2.000 4.073 1.00 95.62 103 SER A O 1
ATOM 840 N N . LYS A 1 104 ? -1.020 -0.024 4.619 1.00 94.56 104 LYS A N 1
ATOM 841 C CA . LYS A 1 104 ? -0.237 0.220 5.831 1.00 94.56 104 LYS A CA 1
ATOM 842 C C . LYS A 1 104 ? -1.163 0.318 7.026 1.00 94.56 104 LYS A C 1
ATOM 844 O O . LYS A 1 104 ? -2.000 1.212 7.057 1.00 94.56 104 LYS A O 1
ATOM 849 N N . ALA A 1 105 ? -0.981 -0.564 7.999 1.00 95.56 105 ALA A N 1
ATOM 850 C CA . ALA A 1 105 ? -1.592 -0.453 9.313 1.00 95.56 105 ALA A CA 1
ATOM 851 C C . ALA A 1 105 ? -0.594 0.184 10.287 1.00 95.56 105 ALA A C 1
ATOM 853 O O . ALA A 1 105 ? 0.570 -0.215 10.324 1.00 95.56 105 ALA A O 1
ATOM 854 N N . VAL A 1 106 ? -1.030 1.172 11.061 1.00 94.69 106 VAL A N 1
ATOM 855 C CA . VAL A 1 106 ? -0.215 1.920 12.024 1.00 94.69 106 VAL A CA 1
ATOM 856 C C . VAL A 1 106 ? -0.984 2.086 13.330 1.00 94.69 106 VAL A C 1
ATOM 858 O O . VAL A 1 106 ? -2.213 2.155 13.331 1.00 94.69 106 VAL A O 1
ATOM 861 N N . LEU A 1 107 ? -0.270 2.167 14.450 1.00 93.31 107 LEU A N 1
ATOM 862 C CA . LEU A 1 107 ? -0.884 2.559 15.718 1.00 93.31 107 LEU A CA 1
ATOM 863 C C . LEU A 1 107 ? -0.979 4.081 15.787 1.00 93.31 107 LEU A C 1
ATOM 865 O O . LEU A 1 107 ? 0.046 4.764 15.784 1.00 93.31 107 LEU A O 1
ATOM 869 N N . MET A 1 108 ? -2.202 4.596 15.875 1.00 92.62 108 MET A N 1
ATOM 870 C CA . MET A 1 108 ? -2.479 6.030 15.920 1.00 92.62 108 MET A CA 1
ATOM 871 C C . MET A 1 108 ? -3.253 6.389 17.189 1.00 92.62 108 MET A C 1
ATOM 873 O O . MET A 1 108 ? -4.064 5.601 17.682 1.00 92.62 108 MET A O 1
ATOM 877 N N . ARG A 1 109 ? -2.948 7.566 17.743 1.00 93.19 109 ARG A N 1
ATOM 878 C CA . ARG A 1 109 ? -3.660 8.132 18.891 1.00 93.19 109 ARG A CA 1
ATOM 879 C C . ARG A 1 109 ? -4.896 8.870 18.404 1.00 93.19 109 ARG A C 1
ATOM 881 O O . ARG A 1 109 ? -4.816 9.586 17.414 1.00 93.19 109 ARG A O 1
ATOM 888 N N . PHE A 1 110 ? -5.986 8.705 19.137 1.00 93.12 110 PHE A N 1
ATOM 889 C CA . PHE A 1 110 ? -7.248 9.392 18.917 1.00 93.12 110 PHE A CA 1
ATOM 890 C C . PHE A 1 110 ? -7.753 9.949 20.239 1.00 93.12 110 PHE A C 1
ATOM 892 O O . PHE A 1 110 ? -7.724 9.262 21.265 1.00 93.12 110 PHE A O 1
ATOM 899 N N . SER A 1 111 ? -8.266 11.167 20.211 1.00 92.31 111 SER A N 1
ATOM 900 C CA . SER A 1 111 ? -9.024 11.726 21.316 1.00 92.31 111 SER A CA 1
ATOM 901 C C . SER A 1 111 ? -10.369 11.012 21.467 1.00 92.31 111 SER A C 1
ATOM 903 O O . SER A 1 111 ? -10.946 10.465 20.522 1.00 92.31 111 SER A O 1
ATOM 905 N N . GLU A 1 112 ? -10.917 11.052 22.678 1.00 90.88 112 GLU A N 1
ATOM 906 C CA . GLU A 1 112 ? -12.241 10.491 22.950 1.00 90.88 112 GLU A CA 1
ATOM 907 C C . GLU A 1 112 ? -13.338 11.156 22.102 1.00 90.88 112 GLU A C 1
ATOM 909 O O . GLU A 1 112 ? -14.268 10.480 21.668 1.00 90.88 112 GLU A O 1
ATOM 914 N N . LYS A 1 113 ? -13.182 12.452 21.800 1.00 91.94 113 LYS A N 1
ATOM 915 C CA . LYS A 1 113 ? -14.104 13.219 20.953 1.00 91.94 113 LYS A CA 1
ATOM 916 C C . LYS A 1 113 ? -14.095 12.732 19.503 1.00 91.94 113 LYS A C 1
ATOM 918 O O . LYS A 1 113 ? -15.162 12.535 18.933 1.00 91.94 113 LYS A O 1
ATOM 923 N N . GLU A 1 114 ? -12.916 12.488 18.927 1.00 93.31 114 GLU A N 1
ATOM 924 C CA . GLU A 1 114 ? -12.791 11.955 17.560 1.00 93.31 114 GLU A CA 1
ATOM 925 C C . GLU A 1 114 ? -13.429 10.570 17.442 1.00 93.31 114 GLU A C 1
ATOM 927 O O . GLU A 1 114 ? -14.165 10.302 16.492 1.00 93.31 114 GLU A O 1
ATOM 932 N N . LEU A 1 115 ? -13.202 9.696 18.429 1.00 93.69 115 LEU A N 1
ATOM 933 C CA . LEU A 1 115 ? -13.802 8.360 18.448 1.00 93.69 115 LEU A CA 1
ATOM 934 C C . LEU A 1 115 ? -15.312 8.398 18.664 1.00 93.69 115 LEU A C 1
ATOM 936 O O . LEU A 1 115 ? -16.034 7.582 18.091 1.00 93.69 115 LEU A O 1
ATOM 940 N N . GLU A 1 116 ? -15.799 9.321 19.490 1.00 94.00 116 GLU A N 1
ATOM 941 C CA . GLU A 1 116 ? -17.230 9.507 19.687 1.00 94.00 116 GLU A CA 1
ATOM 942 C C . GLU A 1 116 ? -17.900 9.983 18.399 1.00 94.00 116 GLU A C 1
ATOM 944 O O . GLU A 1 116 ? -18.927 9.427 18.010 1.00 94.00 116 GLU A O 1
ATOM 949 N N . GLN A 1 117 ? -17.305 10.958 17.715 1.00 94.56 117 GLN A N 1
ATOM 950 C CA . GLN A 1 117 ? -17.828 11.468 16.456 1.00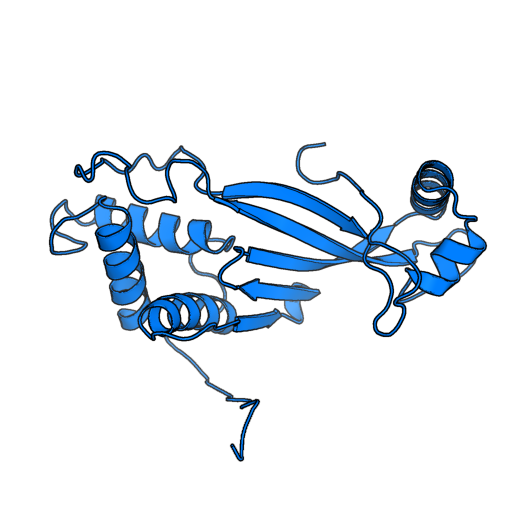 94.56 117 GLN A CA 1
ATOM 951 C C . GLN A 1 117 ? -17.804 10.399 15.357 1.00 94.56 117 GLN A C 1
ATOM 953 O O . GLN A 1 117 ? -18.852 10.094 14.789 1.00 94.56 117 GLN A O 1
ATOM 958 N N . THR A 1 118 ? -16.658 9.744 15.151 1.00 94.38 118 THR A N 1
ATOM 959 C CA . THR A 1 118 ? -16.517 8.643 14.181 1.00 94.38 118 THR A CA 1
ATOM 960 C C . THR A 1 118 ? -17.499 7.509 14.490 1.00 94.38 118 THR A C 1
ATOM 962 O O . THR A 1 118 ? -18.113 6.932 13.594 1.00 94.38 118 THR A O 1
ATOM 965 N N . GLY A 1 119 ? -17.691 7.193 15.775 1.00 94.56 119 GLY A N 1
ATOM 966 C CA . GLY A 1 119 ? -18.672 6.212 16.225 1.00 94.56 119 GLY A CA 1
ATOM 967 C C . GLY A 1 119 ? -20.098 6.605 15.850 1.00 94.56 119 GLY A C 1
ATOM 968 O O . GLY A 1 119 ? -20.799 5.806 15.232 1.00 94.56 119 GLY A O 1
ATOM 969 N N . ARG A 1 120 ? -20.517 7.836 16.169 1.00 95.38 120 ARG A N 1
ATOM 970 C CA . ARG A 1 120 ? -21.866 8.349 15.872 1.00 95.38 120 ARG A CA 1
ATOM 971 C C . ARG A 1 120 ? -22.171 8.338 14.376 1.00 95.38 120 ARG A C 1
ATOM 973 O O . ARG A 1 120 ? -23.245 7.879 13.998 1.00 95.38 120 ARG A O 1
ATOM 980 N N . GLU A 1 121 ? -21.224 8.768 13.545 1.00 95.19 121 GLU A N 1
ATOM 981 C CA . GLU A 1 121 ? -21.347 8.760 12.078 1.00 95.19 121 GLU A CA 1
ATOM 982 C C . GLU A 1 121 ? -21.558 7.346 11.513 1.00 95.19 121 GLU A C 1
ATOM 984 O O . GLU A 1 121 ? -22.207 7.174 10.485 1.00 95.19 121 GLU A O 1
ATOM 989 N N . ASN A 1 122 ? -21.083 6.321 12.226 1.00 94.25 122 ASN A N 1
ATOM 990 C CA . ASN A 1 122 ? -21.212 4.913 11.853 1.00 94.25 122 ASN A CA 1
ATOM 991 C C . ASN A 1 122 ? -22.260 4.150 12.693 1.00 94.25 122 ASN A C 1
ATOM 993 O O . ASN A 1 122 ? -22.268 2.918 12.711 1.00 94.25 122 ASN A O 1
ATOM 997 N N . GLY A 1 123 ? -23.140 4.853 13.417 1.00 94.38 123 GLY A N 1
ATOM 998 C CA . GLY A 1 123 ? -24.212 4.237 14.210 1.00 94.38 123 GLY A CA 1
ATOM 999 C C . GLY A 1 123 ? -23.731 3.444 15.434 1.00 94.38 123 GLY A C 1
ATOM 1000 O O . GLY A 1 123 ? -24.428 2.550 15.918 1.00 94.38 123 GLY A O 1
ATOM 1001 N N . LEU A 1 124 ? -22.537 3.743 15.946 1.00 95.50 124 LEU A N 1
ATOM 1002 C CA . LEU A 1 124 ? -21.930 3.098 17.106 1.00 95.50 124 LEU A CA 1
ATOM 1003 C C . LEU A 1 124 ? -21.897 4.031 18.316 1.00 95.50 124 LEU A C 1
ATOM 1005 O O . LEU A 1 124 ? -21.618 5.223 18.225 1.00 95.50 124 LEU A O 1
ATOM 1009 N N . THR A 1 125 ? -22.111 3.456 19.498 1.00 95.06 125 THR A N 1
ATOM 1010 C CA . THR A 1 125 ? -21.860 4.168 20.755 1.00 95.06 125 THR A CA 1
ATOM 1011 C C . THR A 1 125 ? -20.362 4.214 21.044 1.00 95.06 125 THR A C 1
ATOM 1013 O O . THR A 1 125 ? -19.633 3.273 20.724 1.00 95.06 125 THR A O 1
ATOM 1016 N N . LEU A 1 126 ? -19.899 5.247 21.750 1.00 92.62 126 LEU A N 1
ATOM 1017 C CA . LEU A 1 126 ? -18.503 5.345 22.194 1.00 92.62 126 LEU A CA 1
ATOM 1018 C C . LEU A 1 126 ? -18.048 4.103 22.981 1.00 92.62 126 LEU A C 1
ATOM 1020 O O . LEU A 1 126 ? -16.926 3.629 22.819 1.00 92.62 126 LEU A O 1
ATOM 1024 N N . ARG A 1 127 ? -18.944 3.512 23.782 1.00 92.81 127 ARG A N 1
ATOM 1025 C CA . ARG A 1 127 ? -18.690 2.247 24.487 1.00 92.81 127 ARG A CA 1
ATOM 1026 C C . ARG A 1 127 ? -18.422 1.089 23.520 1.00 92.81 127 ARG A C 1
ATOM 1028 O O . ARG A 1 127 ? -17.547 0.268 23.787 1.00 92.81 127 ARG A O 1
ATOM 1035 N N . ALA A 1 128 ? -19.168 1.001 22.417 1.00 94.00 128 ALA A N 1
ATOM 1036 C CA . ALA A 1 128 ? -18.938 -0.007 21.387 1.00 94.00 128 ALA A CA 1
ATOM 1037 C C . ALA A 1 128 ? -17.623 0.246 20.634 1.00 94.00 128 ALA A C 1
ATOM 1039 O O . ALA A 1 128 ? -16.902 -0.714 20.369 1.00 94.00 128 ALA A O 1
ATOM 1040 N N . VAL A 1 129 ? -17.274 1.504 20.353 1.00 94.62 129 VAL A N 1
ATOM 1041 C CA . VAL A 1 129 ? -15.989 1.854 19.725 1.00 94.62 129 VAL A CA 1
ATOM 1042 C C . VAL A 1 129 ? -14.820 1.461 20.633 1.00 94.62 129 VAL A C 1
ATOM 1044 O O . VAL A 1 129 ? -13.972 0.665 20.232 1.00 94.62 129 VAL A O 1
ATOM 1047 N N . LYS A 1 130 ? -14.832 1.906 21.897 1.00 93.44 130 LYS A N 1
ATOM 1048 C CA . LYS A 1 130 ? -13.793 1.590 22.894 1.00 93.44 130 LYS A CA 1
ATOM 1049 C C . LYS A 1 130 ? -13.591 0.088 23.096 1.00 93.44 130 LYS A C 1
ATOM 1051 O O . LYS A 1 130 ? -12.469 -0.351 23.293 1.00 93.44 130 LYS A O 1
ATOM 1056 N N . ARG A 1 131 ? -14.653 -0.717 23.030 1.00 93.81 131 ARG A N 1
ATOM 1057 C CA . ARG A 1 131 ? -14.545 -2.175 23.199 1.00 93.81 131 ARG A CA 1
ATOM 1058 C C . ARG A 1 131 ? -13.973 -2.890 21.974 1.00 93.81 131 ARG A C 1
ATOM 1060 O O . ARG A 1 131 ? -13.326 -3.916 22.132 1.00 93.81 131 ARG A O 1
ATOM 1067 N N . ASN A 1 132 ? -14.289 -2.414 20.771 1.00 95.94 132 ASN A N 1
ATOM 1068 C CA . ASN A 1 132 ? -14.071 -3.183 19.544 1.00 95.94 132 ASN A CA 1
ATOM 1069 C C . ASN A 1 132 ? -12.947 -2.641 18.649 1.00 95.94 132 ASN A C 1
ATOM 1071 O O . ASN A 1 132 ? -12.533 -3.361 17.747 1.00 95.94 132 ASN A O 1
ATOM 1075 N N . TYR A 1 133 ? -12.473 -1.410 18.865 1.00 95.69 133 TYR A N 1
ATOM 1076 C CA . TYR A 1 133 ? -11.494 -0.738 17.993 1.00 95.69 133 TYR A CA 1
ATOM 1077 C C . TYR A 1 133 ? -10.264 -0.194 18.736 1.00 95.69 133 TYR A C 1
ATOM 1079 O O . TYR A 1 133 ? -9.225 0.035 18.118 1.00 95.69 133 TYR A O 1
ATOM 1087 N N . VAL A 1 134 ? -10.361 0.016 20.053 1.00 94.81 134 VAL A N 1
ATOM 10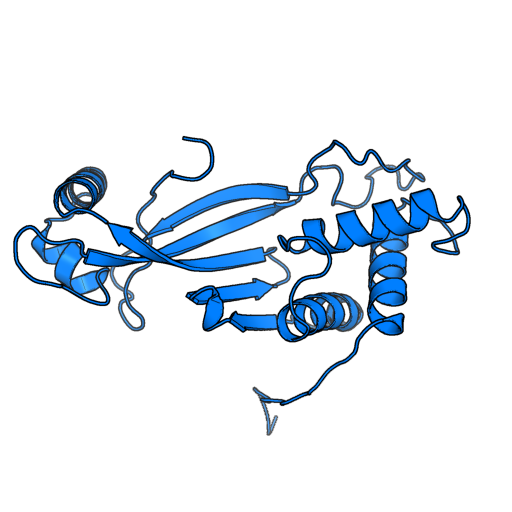88 C CA . VAL A 1 134 ? -9.270 0.580 20.860 1.00 94.81 134 VAL A CA 1
ATOM 1089 C C . VAL A 1 134 ? -8.380 -0.546 21.378 1.00 94.81 134 VAL A C 1
ATOM 1091 O O . VAL A 1 134 ? -8.841 -1.428 22.095 1.00 94.81 134 VAL A O 1
ATOM 1094 N N . VAL A 1 135 ? -7.100 -0.500 21.013 1.00 92.19 135 VAL A N 1
ATOM 1095 C CA . VAL A 1 135 ? -6.058 -1.439 21.454 1.00 92.19 135 VAL A CA 1
ATOM 1096 C C . VAL A 1 135 ? -5.689 -1.178 22.907 1.00 92.19 135 VAL A C 1
ATOM 1098 O O . VAL A 1 135 ? -5.614 -2.110 23.696 1.00 92.19 135 VAL A O 1
ATOM 1101 N N . GLU A 1 136 ? -5.482 0.093 23.249 1.00 87.19 136 GLU A N 1
ATOM 1102 C CA . GLU A 1 136 ? -5.089 0.520 24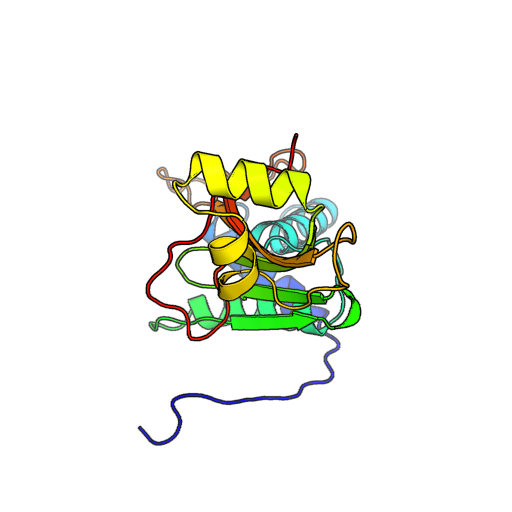.589 1.00 87.19 136 GLU A CA 1
ATOM 1103 C C . GLU A 1 136 ? -5.929 1.727 24.999 1.00 87.19 136 GLU A C 1
ATOM 1105 O O . GLU A 1 136 ? -5.987 2.740 24.288 1.00 87.19 136 GLU A O 1
ATOM 1110 N N . ASN A 1 137 ? -6.582 1.611 26.153 1.00 78.19 137 ASN A N 1
ATOM 1111 C CA . ASN A 1 137 ? -7.410 2.660 26.726 1.00 78.19 137 ASN A CA 1
ATOM 1112 C C . ASN A 1 137 ? -6.706 3.242 27.955 1.00 78.19 137 ASN A C 1
ATOM 1114 O O . ASN A 1 137 ? -6.720 2.645 29.028 1.00 78.19 137 ASN A O 1
ATOM 1118 N N . ASN A 1 138 ? -6.135 4.438 27.808 1.00 76.31 138 ASN A N 1
ATOM 1119 C CA . ASN A 1 138 ? -5.351 5.093 28.859 1.00 76.31 138 ASN A CA 1
ATOM 1120 C C . ASN A 1 138 ? -6.202 5.698 30.004 1.00 76.31 138 ASN A C 1
ATOM 1122 O O . ASN A 1 138 ? -5.659 6.361 30.897 1.00 76.31 138 ASN A O 1
ATOM 1126 N N . GLY A 1 139 ? -7.523 5.489 29.991 1.00 68.00 139 GLY A N 1
ATOM 1127 C CA . GLY A 1 139 ? -8.477 6.013 30.969 1.00 68.00 139 GLY A CA 1
ATOM 1128 C C . GLY A 1 139 ? -9.361 7.135 30.414 1.00 68.00 139 GLY A C 1
ATOM 1129 O O . GLY A 1 139 ? -9.195 7.591 29.286 1.00 68.00 139 GLY A O 1
ATOM 1130 N N . SER A 1 140 ? -10.333 7.572 31.220 1.00 68.12 140 SER A N 1
ATOM 1131 C CA . SER A 1 140 ? -11.307 8.604 30.832 1.00 68.12 140 SER A CA 1
ATOM 1132 C C . SER A 1 140 ? -10.621 9.929 30.489 1.00 68.12 140 SER A C 1
ATOM 1134 O O . SER A 1 140 ? -9.814 10.419 31.279 1.00 68.12 140 SER A O 1
ATOM 1136 N N . GLY A 1 141 ? -10.950 10.520 29.336 1.00 67.38 141 GLY A N 1
ATOM 1137 C CA . GLY A 1 141 ? -10.396 11.809 28.907 1.00 67.38 141 GLY A CA 1
ATOM 1138 C C . GLY A 1 141 ? -8.948 11.769 28.408 1.00 67.38 141 GLY A C 1
ATOM 1139 O O . GLY A 1 141 ? -8.370 12.829 28.179 1.00 67.38 141 GLY A O 1
ATOM 1140 N N . LYS A 1 142 ? -8.355 10.580 28.232 1.00 77.94 142 LYS A N 1
ATOM 1141 C CA . LYS A 1 142 ? -7.030 10.415 27.621 1.00 77.94 142 LYS A CA 1
ATOM 1142 C C . LYS A 1 142 ? -7.126 9.851 26.207 1.00 77.94 142 LYS A C 1
ATOM 1144 O O . LYS A 1 142 ? -8.127 9.244 25.827 1.00 77.94 142 LYS A O 1
ATOM 1149 N N . ASP A 1 143 ? -6.040 10.017 25.459 1.00 87.69 143 ASP A N 1
ATOM 1150 C CA . ASP A 1 143 ? -5.898 9.452 24.122 1.00 87.69 143 ASP A CA 1
ATOM 1151 C C . ASP A 1 143 ? -6.066 7.929 24.145 1.00 87.69 143 ASP A C 1
ATOM 1153 O O . ASP A 1 143 ? -5.488 7.221 24.977 1.00 87.69 143 ASP A O 1
ATOM 1157 N N . CYS A 1 144 ? -6.827 7.428 23.183 1.00 91.44 144 CYS A N 1
ATOM 1158 C CA . CYS A 1 144 ? -7.007 6.016 22.892 1.00 91.44 144 CYS A CA 1
ATOM 1159 C C . CYS A 1 144 ? -6.092 5.617 21.729 1.00 91.44 144 CYS A C 1
ATOM 1161 O O . CYS A 1 144 ? -5.931 6.372 20.769 1.00 91.44 144 CYS A O 1
ATOM 1163 N N . LEU A 1 145 ? -5.500 4.424 21.785 1.00 93.81 145 LEU A N 1
ATOM 1164 C CA . LEU A 1 145 ? -4.721 3.886 20.666 1.00 93.81 145 LEU A CA 1
ATOM 1165 C C . LEU A 1 145 ? -5.596 2.971 19.817 1.00 93.81 145 LEU A C 1
ATOM 1167 O O . LEU A 1 145 ? -6.148 2.004 20.336 1.00 93.81 145 LEU A O 1
ATOM 1171 N N . CYS A 1 146 ? -5.684 3.239 18.516 1.00 95.25 146 CYS A N 1
ATOM 1172 C CA . CYS A 1 146 ? -6.393 2.381 17.566 1.00 95.25 146 CYS A CA 1
ATOM 1173 C C . CYS A 1 146 ? -5.468 1.946 16.424 1.00 95.25 146 CYS A C 1
ATOM 1175 O O . CYS A 1 146 ? -4.424 2.557 16.172 1.00 95.25 146 CYS A O 1
ATOM 1177 N N . ILE A 1 147 ? -5.868 0.890 15.715 1.00 96.12 147 ILE A N 1
ATOM 1178 C CA . ILE A 1 147 ? -5.199 0.459 14.486 1.00 96.12 147 ILE A CA 1
ATOM 1179 C C . ILE A 1 147 ? -5.790 1.265 13.332 1.00 96.12 147 ILE A C 1
ATOM 1181 O O . ILE A 1 147 ? -6.946 1.075 12.969 1.00 96.12 147 ILE A O 1
ATOM 1185 N N . PHE A 1 148 ? -5.001 2.156 12.745 1.00 96.50 148 PHE A N 1
ATOM 1186 C CA . PHE A 1 148 ? -5.378 2.903 11.551 1.00 96.50 148 PHE A CA 1
ATOM 1187 C C . PHE A 1 148 ? -4.771 2.249 10.315 1.00 96.50 148 PHE A C 1
ATOM 1189 O O . PHE A 1 148 ? -3.586 1.927 10.311 1.00 96.50 148 PHE A O 1
ATOM 1196 N N . GLN A 1 149 ? -5.557 2.064 9.260 1.00 96.50 149 GLN A N 1
ATOM 1197 C CA . GLN A 1 149 ? -5.102 1.515 7.993 1.00 96.50 149 GLN A CA 1
ATOM 1198 C C . GLN A 1 149 ? -5.342 2.491 6.846 1.00 96.50 149 GLN A C 1
ATOM 1200 O O . GLN A 1 149 ? -6.480 2.865 6.570 1.00 96.50 149 GLN A O 1
ATOM 1205 N N . ALA A 1 150 ? -4.272 2.789 6.111 1.00 95.88 150 ALA A N 1
ATOM 1206 C CA . ALA A 1 150 ? -4.341 3.420 4.801 1.00 95.88 150 ALA A CA 1
ATOM 1207 C C . ALA A 1 150 ? -4.165 2.363 3.701 1.00 95.88 150 ALA A C 1
ATOM 1209 O O . ALA A 1 150 ? -3.248 1.535 3.761 1.00 95.88 150 ALA A O 1
ATOM 1210 N N . THR A 1 151 ? -5.035 2.386 2.697 1.00 95.31 151 THR A N 1
ATOM 1211 C CA . THR A 1 151 ? -4.930 1.599 1.460 1.00 95.31 151 THR A CA 1
ATOM 1212 C C . THR A 1 151 ? -4.588 2.525 0.305 1.00 95.31 151 THR A C 1
ATOM 1214 O O . THR A 1 151 ? -5.150 3.616 0.211 1.00 95.31 151 THR A O 1
ATOM 1217 N N . TYR A 1 152 ? -3.677 2.096 -0.563 1.00 94.25 152 TYR A N 1
ATOM 1218 C CA . TYR A 1 152 ? -3.196 2.895 -1.684 1.00 94.25 152 TYR A CA 1
ATOM 1219 C C . TYR A 1 152 ? -3.490 2.209 -3.012 1.00 94.25 152 TYR A C 1
ATOM 1221 O O . TYR A 1 152 ? -3.219 1.015 -3.170 1.00 94.25 152 TYR A O 1
ATOM 1229 N N . ASP A 1 153 ? -3.987 3.000 -3.956 1.00 93.25 153 ASP A N 1
ATOM 1230 C CA . ASP A 1 153 ? -4.304 2.585 -5.314 1.00 93.25 153 ASP A CA 1
ATOM 1231 C C . ASP A 1 153 ? -3.278 3.124 -6.308 1.00 93.25 153 ASP A C 1
ATOM 1233 O O . ASP A 1 153 ? -2.790 4.250 -6.178 1.00 93.25 153 ASP A O 1
ATOM 1237 N N . TYR A 1 154 ? -3.015 2.325 -7.341 1.00 94.00 154 TYR A N 1
ATOM 1238 C CA . TYR A 1 154 ? -2.154 2.699 -8.458 1.00 94.00 154 TYR A CA 1
ATOM 1239 C C . TYR A 1 154 ? -2.825 3.738 -9.352 1.00 94.00 154 TYR A C 1
ATOM 1241 O O . TYR A 1 154 ? -3.932 3.503 -9.851 1.00 94.00 154 TYR A O 1
ATOM 1249 N N . THR A 1 155 ? -2.128 4.844 -9.614 1.00 94.38 155 THR A N 1
ATOM 1250 C CA . THR A 1 155 ? -2.510 5.832 -10.631 1.00 94.38 155 THR A CA 1
ATOM 1251 C C . THR A 1 155 ? -2.257 5.298 -12.049 1.00 94.38 155 THR A C 1
ATOM 1253 O O . THR A 1 155 ? -1.700 4.220 -12.250 1.00 94.38 155 THR A O 1
ATOM 1256 N N . VAL A 1 156 ? -2.643 6.057 -13.079 1.00 93.69 156 VAL A N 1
ATOM 1257 C CA . VAL A 1 156 ? -2.399 5.683 -14.490 1.00 93.69 156 VAL A CA 1
ATOM 1258 C C . VAL A 1 156 ? -0.904 5.574 -14.844 1.00 93.69 156 VAL A C 1
ATOM 1260 O O . VAL A 1 156 ? -0.529 4.908 -15.812 1.00 93.69 156 VAL A O 1
ATOM 1263 N N . HIS A 1 157 ? -0.037 6.214 -14.054 1.00 94.06 157 HIS A N 1
ATOM 1264 C CA . HIS A 1 157 ? 1.415 6.211 -14.249 1.00 94.06 157 HIS A CA 1
ATOM 1265 C C . HIS A 1 157 ? 2.086 4.965 -13.659 1.00 94.06 157 HIS A C 1
ATOM 1267 O O . HIS A 1 157 ? 3.172 4.594 -14.079 1.00 94.06 157 HIS A O 1
ATOM 1273 N N . SER A 1 158 ? 1.427 4.265 -12.740 1.00 93.81 158 SER A N 1
ATOM 1274 C CA . SER A 1 158 ? 1.924 3.026 -12.136 1.00 93.81 158 SER A CA 1
ATOM 1275 C C . SER A 1 158 ? 1.217 1.775 -12.664 1.00 93.81 158 SER A C 1
ATOM 1277 O O . SER A 1 158 ? 1.299 0.703 -12.067 1.00 93.81 158 SER A O 1
ATOM 1279 N N . ARG A 1 159 ? 0.538 1.887 -13.811 1.00 93.69 159 ARG A N 1
ATOM 1280 C CA . ARG A 1 159 ? -0.094 0.769 -14.527 1.00 93.69 159 ARG A CA 1
ATOM 1281 C C . ARG A 1 159 ? 0.492 0.635 -15.931 1.00 93.69 159 ARG A C 1
ATOM 1283 O O . ARG A 1 159 ? 0.872 1.659 -16.505 1.00 93.69 159 ARG A O 1
ATOM 1290 N N . PRO A 1 160 ? 0.551 -0.579 -16.511 1.00 93.50 160 PRO A N 1
ATOM 1291 C CA . PRO A 1 160 ? 0.951 -0.762 -17.903 1.00 93.50 160 PRO A CA 1
ATOM 1292 C C . PRO A 1 160 ? 0.116 0.101 -18.861 1.00 93.50 160 PRO A C 1
ATOM 1294 O O . PRO A 1 160 ? -1.061 0.344 -18.585 1.00 93.50 160 PRO A O 1
ATOM 1297 N N . PRO A 1 161 ? 0.703 0.601 -19.963 1.00 94.12 161 PRO A N 1
ATOM 1298 C CA . PRO A 1 161 ? -0.031 1.437 -20.901 1.00 94.12 161 PRO A CA 1
ATOM 1299 C C . PRO A 1 161 ? -1.029 0.585 -21.670 1.00 94.12 161 PRO A C 1
ATOM 1301 O O . PRO A 1 161 ? -0.667 -0.494 -22.134 1.00 94.12 161 PRO A O 1
ATOM 1304 N N . GLU A 1 162 ? -2.232 1.105 -21.894 1.00 92.12 162 GLU A N 1
ATOM 1305 C CA . GLU A 1 162 ? -3.221 0.442 -22.753 1.00 92.12 162 GLU A CA 1
ATOM 1306 C C . GLU A 1 162 ? -2.732 0.320 -24.204 1.00 92.12 162 GLU A C 1
ATOM 1308 O O . GLU A 1 162 ? -3.004 -0.674 -24.870 1.00 92.12 162 GLU A O 1
ATOM 1313 N N . ASP A 1 163 ? -1.949 1.293 -24.680 1.00 92.62 163 ASP A N 1
ATOM 1314 C CA . ASP A 1 163 ? -1.373 1.293 -26.028 1.00 92.62 163 ASP A CA 1
ATOM 1315 C C . ASP A 1 163 ? -0.057 0.498 -26.147 1.00 92.62 163 ASP A C 1
ATOM 1317 O O . ASP A 1 163 ? 0.502 0.381 -27.239 1.00 92.62 163 ASP A O 1
ATOM 1321 N N . GLY A 1 164 ? 0.472 -0.027 -25.034 1.00 91.06 164 GLY A N 1
ATOM 1322 C CA . GLY A 1 164 ? 1.735 -0.769 -24.978 1.00 91.06 164 GLY A CA 1
ATOM 1323 C C . GLY A 1 164 ? 2.991 0.041 -25.338 1.00 91.06 164 GLY A C 1
ATOM 1324 O O . GLY A 1 164 ? 4.089 -0.533 -25.423 1.00 91.06 164 GLY A O 1
ATOM 1325 N N . LYS A 1 165 ? 2.882 1.357 -25.551 1.00 94.62 165 LYS A N 1
ATOM 1326 C CA . LYS A 1 165 ? 4.015 2.192 -25.969 1.00 94.62 165 LYS A CA 1
ATOM 1327 C C . LYS A 1 165 ? 4.956 2.482 -24.810 1.00 94.62 165 LYS A C 1
ATOM 1329 O O . LYS A 1 165 ? 4.584 2.431 -23.638 1.00 94.62 165 LYS A O 1
ATOM 1334 N N . LEU A 1 166 ? 6.203 2.789 -25.163 1.00 93.88 166 LEU A N 1
ATOM 1335 C CA . LEU A 1 166 ? 7.158 3.303 -24.192 1.00 93.88 166 LEU A CA 1
ATOM 1336 C C . LEU A 1 166 ? 6.724 4.698 -23.735 1.00 93.88 166 LEU A C 1
ATOM 1338 O O . LEU A 1 166 ? 6.309 5.525 -24.546 1.00 93.88 166 LEU A O 1
ATOM 1342 N N . ARG A 1 167 ? 6.843 4.953 -22.435 1.00 93.25 167 ARG A N 1
ATOM 1343 C CA . ARG A 1 167 ? 6.538 6.231 -21.793 1.00 93.25 167 ARG A CA 1
ATOM 1344 C C . ARG A 1 167 ? 7.790 6.811 -21.145 1.00 93.25 167 ARG A C 1
ATOM 1346 O O . ARG A 1 167 ? 8.787 6.125 -20.923 1.00 93.25 167 ARG A O 1
ATOM 1353 N N . GLU A 1 168 ? 7.749 8.108 -20.887 1.00 93.25 168 GLU A N 1
ATOM 1354 C CA . GLU A 1 168 ? 8.816 8.831 -20.202 1.00 93.25 168 GLU A CA 1
ATOM 1355 C C . GLU A 1 168 ? 8.461 9.015 -18.727 1.00 93.25 168 GLU A C 1
ATOM 1357 O O . GLU A 1 168 ? 7.307 9.311 -18.391 1.00 93.25 168 GLU A O 1
ATOM 1362 N N . ILE A 1 169 ? 9.442 8.811 -17.846 1.00 93.56 169 ILE A N 1
ATOM 1363 C CA . ILE A 1 169 ? 9.261 9.030 -16.415 1.00 93.56 169 ILE A CA 1
ATOM 1364 C C . ILE A 1 169 ? 9.062 10.521 -16.137 1.00 93.56 169 ILE A C 1
ATOM 1366 O O . ILE A 1 169 ? 9.790 11.375 -16.634 1.00 93.56 169 ILE A O 1
ATOM 1370 N N . LYS A 1 170 ? 8.056 10.836 -15.323 1.00 94.25 170 LYS A N 1
ATOM 1371 C CA . LYS A 1 170 ? 7.815 12.186 -14.810 1.00 94.25 170 LYS A CA 1
ATOM 1372 C C . LYS A 1 170 ? 7.932 12.121 -13.290 1.00 94.25 170 LYS A C 1
ATOM 1374 O O . LYS A 1 170 ? 6.985 11.646 -12.656 1.00 94.25 170 LYS A O 1
ATOM 1379 N N . PRO A 1 171 ? 9.078 12.520 -12.706 1.00 90.19 171 PRO A N 1
ATOM 1380 C CA . PRO A 1 171 ? 9.338 12.364 -11.275 1.00 90.19 171 PRO A CA 1
ATOM 1381 C C . PRO A 1 171 ? 8.280 13.023 -10.382 1.00 90.19 171 PRO A C 1
ATOM 1383 O O . PRO A 1 171 ? 7.942 12.474 -9.337 1.00 90.19 171 PRO A O 1
ATOM 1386 N N . ASP A 1 172 ? 7.684 14.126 -10.834 1.00 91.75 172 ASP A N 1
ATOM 1387 C CA . ASP A 1 172 ? 6.699 14.890 -10.058 1.00 91.75 172 ASP A CA 1
ATOM 1388 C C . ASP A 1 172 ? 5.312 14.230 -9.986 1.00 91.75 172 ASP A C 1
ATOM 1390 O O . ASP A 1 172 ? 4.498 14.576 -9.132 1.00 91.75 172 ASP A O 1
ATOM 1394 N N . LEU A 1 173 ? 5.006 13.275 -10.874 1.00 93.44 173 LEU A N 1
ATOM 1395 C CA . LEU A 1 173 ? 3.688 12.639 -10.910 1.00 93.44 173 LEU A CA 1
ATOM 1396 C C . LEU A 1 173 ? 3.596 11.499 -9.904 1.00 93.44 173 LEU A C 1
ATOM 1398 O O . LEU A 1 173 ? 4.383 10.553 -9.960 1.00 93.44 173 LEU A O 1
ATOM 1402 N N . SER A 1 174 ? 2.585 11.550 -9.037 1.00 92.56 174 SER A N 1
ATOM 1403 C CA . SER A 1 174 ? 2.356 10.491 -8.057 1.00 92.56 174 SER A CA 1
ATOM 1404 C C . SER A 1 174 ? 1.970 9.171 -8.730 1.00 92.56 174 SER A C 1
ATOM 1406 O O . SER A 1 174 ? 1.076 9.105 -9.581 1.00 92.56 174 SER A O 1
ATOM 1408 N N . TRP A 1 175 ? 2.635 8.097 -8.329 1.00 94.50 175 TRP A N 1
ATOM 1409 C CA . TRP A 1 175 ? 2.357 6.719 -8.721 1.00 94.50 175 TRP A CA 1
ATOM 1410 C C . TRP A 1 175 ? 1.315 6.066 -7.817 1.00 94.50 175 TRP A C 1
ATOM 1412 O O . TRP A 1 175 ? 0.764 5.033 -8.187 1.00 94.50 175 TRP A O 1
ATOM 1422 N N . GLN A 1 176 ? 1.004 6.678 -6.675 1.00 92.56 176 GLN A N 1
ATOM 1423 C CA . GLN A 1 176 ? 0.003 6.186 -5.736 1.00 92.56 176 GLN A CA 1
ATOM 1424 C C . GLN A 1 176 ? -0.993 7.279 -5.355 1.00 92.56 176 GLN A C 1
ATOM 1426 O O . GLN A 1 176 ? -0.658 8.460 -5.255 1.00 92.56 176 GLN A O 1
ATOM 1431 N N . SER A 1 177 ? -2.222 6.871 -5.081 1.00 92.94 177 SER A N 1
ATOM 1432 C CA . SER A 1 177 ? -3.247 7.698 -4.449 1.00 92.94 177 SER A CA 1
ATOM 1433 C C . SER A 1 177 ? -3.811 6.979 -3.231 1.00 92.94 177 SER A C 1
ATOM 1435 O O . SER A 1 177 ? -3.807 5.750 -3.170 1.00 92.94 177 SER A O 1
ATOM 1437 N N . VAL A 1 178 ? -4.295 7.728 -2.242 1.00 93.94 178 VAL A N 1
ATOM 1438 C CA . VAL A 1 178 ? -4.998 7.132 -1.100 1.00 93.94 178 VAL A CA 1
ATOM 1439 C C . VAL A 1 178 ? -6.356 6.628 -1.581 1.00 93.94 178 VAL A C 1
ATOM 1441 O O . VAL A 1 178 ? -7.194 7.420 -1.999 1.00 93.94 178 VAL A O 1
ATOM 1444 N N . GLY A 1 179 ? -6.553 5.313 -1.528 1.00 92.00 179 GLY A N 1
ATOM 1445 C CA . GLY A 1 179 ? -7.806 4.649 -1.892 1.00 92.00 179 GLY A CA 1
ATOM 1446 C C . GLY A 1 179 ? -8.782 4.519 -0.726 1.00 92.00 179 GLY A C 1
ATOM 1447 O O . GLY A 1 179 ? -9.992 4.448 -0.912 1.00 92.00 179 GLY A O 1
ATOM 1448 N N . GLY A 1 180 ? -8.268 4.491 0.505 1.00 94.00 180 GLY A N 1
ATOM 1449 C CA . GLY A 1 180 ? -9.104 4.351 1.692 1.00 94.00 180 GLY A CA 1
ATOM 1450 C C . GLY A 1 180 ? -8.336 4.566 2.984 1.00 94.00 180 GLY A C 1
ATOM 1451 O O . GLY A 1 180 ? -7.134 4.307 3.070 1.00 94.00 180 GLY A O 1
ATOM 1452 N N . GLN A 1 181 ? -9.050 5.040 3.998 1.00 96.50 181 GLN A N 1
ATOM 1453 C CA . GLN A 1 181 ? -8.505 5.361 5.309 1.00 96.50 181 GLN A CA 1
ATOM 1454 C C . GLN A 1 181 ? -9.500 4.910 6.370 1.00 96.50 181 GLN A C 1
ATOM 1456 O O . GLN A 1 181 ? -10.653 5.343 6.359 1.00 96.50 181 GLN A O 1
ATOM 1461 N N . HIS A 1 182 ? -9.080 3.994 7.241 1.00 96.69 182 HIS A N 1
ATOM 1462 C CA . HIS A 1 182 ? -10.000 3.354 8.172 1.00 96.69 182 HIS A CA 1
ATOM 1463 C C . HIS A 1 182 ? -9.378 3.091 9.540 1.00 96.69 182 HIS A C 1
ATOM 1465 O O . HIS A 1 182 ? -8.213 2.712 9.640 1.00 96.69 182 HIS A O 1
ATOM 1471 N N . ILE A 1 183 ? -10.188 3.179 10.591 1.00 97.06 183 ILE A N 1
ATOM 1472 C CA . ILE A 1 183 ? -9.911 2.576 11.893 1.00 97.06 183 ILE A CA 1
ATOM 1473 C C . ILE A 1 183 ? -10.364 1.116 11.831 1.00 97.06 183 ILE A C 1
ATOM 1475 O O . ILE A 1 183 ? -11.535 0.822 11.580 1.00 97.06 183 ILE A O 1
ATOM 1479 N N . LEU A 1 184 ? -9.436 0.186 12.033 1.00 96.75 184 LEU A N 1
ATOM 1480 C CA . LEU A 1 184 ? -9.724 -1.240 11.978 1.00 96.75 184 LEU A CA 1
ATOM 1481 C C . LEU A 1 184 ? -10.305 -1.747 13.302 1.00 96.75 184 LEU A C 1
ATOM 1483 O O . LEU A 1 184 ? -9.865 -1.309 14.370 1.00 96.75 184 LEU A O 1
ATOM 1487 N N . PRO A 1 185 ? -11.240 -2.711 13.254 1.00 96.81 185 PRO A N 1
ATOM 1488 C CA . PRO A 1 185 ? -11.622 -3.457 14.441 1.00 96.81 185 PRO A CA 1
ATOM 1489 C C . PRO A 1 185 ? -10.426 -4.260 14.974 1.00 96.81 185 PRO A C 1
ATOM 1491 O O . PRO A 1 185 ? -9.497 -4.610 14.237 1.00 96.81 185 PRO A O 1
ATOM 1494 N N . LEU A 1 186 ? -10.458 -4.574 16.267 1.00 94.94 186 LEU A N 1
ATOM 1495 C CA . LEU A 1 186 ? -9.443 -5.403 16.905 1.00 94.94 186 LEU A CA 1
ATOM 1496 C C . LEU A 1 186 ? -9.375 -6.796 16.250 1.00 94.94 186 LEU A C 1
ATOM 1498 O O . LEU A 1 186 ? -10.403 -7.329 15.816 1.00 94.94 186 LEU A O 1
ATOM 1502 N N . PRO A 1 187 ? -8.189 -7.432 16.211 1.00 91.31 187 PRO A N 1
ATOM 1503 C CA . PRO A 1 187 ? -8.060 -8.803 15.730 1.00 91.31 187 PRO A CA 1
ATOM 1504 C C . PRO A 1 187 ? -9.047 -9.746 16.434 1.00 91.31 187 PRO A C 1
ATOM 1506 O O . PRO A 1 187 ? -9.146 -9.755 17.658 1.00 91.31 187 PRO A O 1
ATOM 1509 N N . GLY A 1 188 ? -9.788 -10.536 15.654 1.00 90.56 188 GLY A N 1
ATOM 1510 C CA . GLY A 1 188 ? -10.827 -11.443 16.159 1.00 90.56 188 GLY A CA 1
ATOM 1511 C C . GLY A 1 188 ? -12.232 -10.833 16.248 1.00 90.56 188 GLY A C 1
ATOM 1512 O O . GLY A 1 188 ? -13.201 -11.561 16.459 1.00 90.56 188 GLY A O 1
ATOM 1513 N N . VAL A 1 189 ? -12.387 -9.524 16.032 1.00 92.81 189 VAL A N 1
ATOM 1514 C CA . VAL A 1 189 ? -13.697 -8.867 15.965 1.00 92.81 189 VAL A CA 1
ATOM 1515 C C . VAL A 1 189 ? -14.190 -8.833 14.516 1.00 92.81 189 VAL A C 1
ATOM 1517 O O . VAL A 1 189 ? -13.796 -7.981 13.730 1.00 92.81 189 VAL A O 1
ATOM 1520 N N . TYR A 1 190 ? -15.092 -9.752 14.164 1.00 90.12 190 TYR A N 1
ATOM 1521 C CA . TYR A 1 190 ? -15.639 -9.871 12.797 1.00 90.12 190 TYR A CA 1
ATOM 1522 C C . TYR A 1 190 ? -16.988 -9.174 12.592 1.00 90.12 190 TYR A C 1
ATOM 1524 O O . TYR A 1 190 ? -17.418 -8.963 11.464 1.00 90.12 190 TYR A O 1
ATOM 1532 N N . ARG A 1 191 ? -17.683 -8.832 13.685 1.00 92.19 191 ARG A N 1
ATOM 1533 C CA . ARG A 1 191 ? -19.041 -8.263 13.641 1.00 92.19 191 ARG A CA 1
ATOM 1534 C C . ARG A 1 191 ? -19.075 -6.813 13.154 1.00 92.19 191 ARG A C 1
ATOM 1536 O O . ARG A 1 191 ? -20.125 -6.338 12.735 1.00 92.19 191 ARG A O 1
ATOM 1543 N N . TYR A 1 192 ? -17.958 -6.106 13.268 1.00 93.62 192 TYR A N 1
ATOM 1544 C CA . TYR A 1 192 ? -17.892 -4.669 13.054 1.00 93.62 192 TYR A CA 1
ATOM 1545 C C . TYR A 1 192 ? -16.995 -4.348 11.850 1.00 93.62 192 TYR A C 1
ATOM 1547 O O . TYR A 1 192 ? -15.899 -4.905 11.764 1.00 93.62 192 TYR A O 1
ATOM 1555 N N . PRO A 1 193 ? -17.435 -3.483 10.917 1.00 94.38 193 PRO A N 1
ATOM 1556 C CA . PRO A 1 193 ? -16.636 -3.109 9.755 1.00 94.38 193 PRO A CA 1
ATOM 1557 C C . PRO A 1 193 ? -15.533 -2.101 10.128 1.00 94.38 193 PRO A C 1
ATOM 1559 O O . PRO A 1 193 ? -15.625 -1.443 11.167 1.00 94.38 193 PRO A O 1
ATOM 1562 N N . PRO A 1 194 ? -14.498 -1.926 9.291 1.00 96.00 194 PRO A N 1
ATOM 1563 C CA . PRO A 1 194 ? -13.585 -0.789 9.406 1.00 96.00 194 PRO A CA 1
ATOM 1564 C C . PRO A 1 194 ? -14.347 0.545 9.376 1.00 96.00 194 PRO A C 1
ATOM 1566 O O . PRO A 1 194 ? -15.242 0.715 8.550 1.00 96.00 194 PRO A O 1
ATOM 1569 N N . LEU A 1 195 ? -13.996 1.485 10.256 1.00 96.50 195 LEU A N 1
ATOM 1570 C CA . LEU A 1 195 ? -14.634 2.806 10.324 1.00 96.50 195 LEU A CA 1
ATOM 1571 C C . LEU A 1 195 ? -13.876 3.791 9.434 1.00 96.50 195 LEU A C 1
ATOM 1573 O O . LEU A 1 195 ? -12.680 3.961 9.666 1.00 96.50 195 LEU A O 1
ATOM 1577 N N . PRO A 1 196 ? -14.511 4.446 8.450 1.00 95.50 196 PRO A N 1
ATOM 1578 C CA . PRO A 1 196 ? -13.856 5.471 7.642 1.00 95.50 196 PRO A CA 1
ATOM 1579 C C . PRO A 1 196 ? -13.323 6.617 8.510 1.00 95.50 196 PRO A C 1
ATOM 1581 O O . PRO A 1 196 ? -14.018 7.086 9.408 1.00 95.50 196 PRO A O 1
ATOM 1584 N N . PHE A 1 197 ? -12.096 7.066 8.247 1.00 94.25 197 PHE A N 1
ATOM 1585 C CA . PHE A 1 197 ? -11.481 8.195 8.951 1.00 94.25 197 PHE A CA 1
ATOM 1586 C C . PHE A 1 197 ? -10.433 8.868 8.064 1.00 94.25 197 PHE A C 1
ATOM 1588 O O . PHE A 1 197 ? -9.415 8.255 7.759 1.00 94.25 197 PHE A O 1
ATOM 1595 N N . ASN A 1 198 ? -10.656 10.116 7.654 1.00 91.44 198 ASN A N 1
ATOM 1596 C CA . ASN A 1 198 ? -9.753 10.828 6.747 1.00 91.44 198 ASN A CA 1
ATOM 1597 C C . ASN A 1 198 ? -8.761 11.696 7.529 1.00 91.44 198 ASN A C 1
ATOM 1599 O O . ASN A 1 198 ? -9.181 12.578 8.268 1.00 91.44 198 ASN A O 1
ATOM 1603 N N . VAL A 1 199 ? -7.461 11.454 7.337 1.00 89.81 199 VAL A N 1
ATOM 1604 C CA . VAL A 1 199 ? -6.380 12.232 7.978 1.00 89.81 199 VAL A CA 1
ATOM 1605 C C . VAL A 1 199 ? -5.231 12.569 7.023 1.00 89.81 199 VAL A C 1
ATOM 1607 O O . VAL A 1 199 ? -4.491 13.531 7.206 1.00 89.81 199 VAL A O 1
ATOM 1610 N N . ILE A 1 200 ? -5.044 11.762 5.982 1.00 80.56 200 ILE A N 1
ATOM 1611 C CA . ILE A 1 200 ? -4.038 12.000 4.955 1.00 80.56 200 ILE A CA 1
ATOM 1612 C C . ILE A 1 200 ? -4.653 13.000 3.964 1.00 80.56 200 ILE A C 1
ATOM 1614 O O . ILE A 1 200 ? -5.634 12.658 3.303 1.00 80.56 200 ILE A O 1
ATOM 1618 N N . TYR A 1 201 ? -4.065 14.203 3.886 1.00 68.44 201 TYR A N 1
ATOM 1619 C CA . TYR A 1 201 ? -4.477 15.372 3.076 1.00 68.44 201 TYR A CA 1
ATOM 1620 C C . TYR A 1 201 ? -5.614 16.254 3.624 1.00 68.44 201 TYR A C 1
ATOM 1622 O O . TYR A 1 201 ? -6.109 17.109 2.890 1.00 68.44 201 TYR A O 1
ATOM 1630 N N . SER A 1 202 ? -6.014 16.063 4.882 1.00 55.56 202 SER A N 1
ATOM 1631 C CA . SER A 1 202 ? -6.913 16.977 5.609 1.00 55.56 202 SER A CA 1
ATOM 1632 C C . SER A 1 202 ? -6.175 18.139 6.261 1.00 55.56 202 SER A C 1
ATOM 1634 O O . SER A 1 202 ? -5.018 17.916 6.687 1.00 55.56 202 SER A O 1
#

Radius of gyration: 19.76 Å; Cα contacts (8 Å, |Δi|>4): 315; chains: 1; bounding box: 47×46×57 Å

=== Feature glossary ===
The record interleaves many kinds of information about one protein. Here is each kind framed as the question it answers.

Q: What does the local fold look like, residue by residue?
A: A 3Di character summarizes, for each residue, the relative orientation of the Cα frame of its nearest spatial neighbor. Because it encodes fold topology rather than chemistry, 3Di alignments detect remote structural similarity that sequence alignment misses.

Q: Which residues are in helices, strands, or loops?
A: Secondary structure is the local, repeating backbone conformation. DSSP classifies it into eight states by reading the hydrogen-bond network: three helix types (H, G, I), two β types (E, B), two non-regular types (T, S), and unstructured coil (-).

Q: How big and how compact is the whole molecule?
A: Three whole-structure scalars: the radius of gyration (RMS distance of Cα from centroid, in Å), the count of Cα–Cα contacts (pairs closer than 8 Å and separated by more than four residues in sequence — i.e. tertiary, not local, contacts), and the bounding-box dimensions. Together they distinguish compact globular folds from extended fibres or disordered chains.

Q: How confident is the AlphaFold model at each residue?
A: For AlphaFold models, the B-factor field carries pLDDT — the model's own estimate of local accuracy on a 0–100 scale. Regions with pLDDT<50 should be treated as essentially unmodeled; they often correspond to intrinsically disordered segments.

Q: What family and function is it annotated with?
A: Functional annotations link the protein to curated databases. InterPro entries identify conserved domains and families by matching the sequence against member-database signatures (Pfam, PROSITE, CDD, …). Gene Ontology (GO) terms describe molecular function, biological process, and cellular component in a controlled vocabulary. CATH places the structure in a hierarchical fold classification (Class/Architecture/Topology/Homologous-superfamily). The organism is the source species.

Q: What known structures does this most resemble?
A: Nearest PDB neighbors are the top structural matches found by Foldseek when searching this structure against the entire Protein Data Bank. Each hit reports a TM-score (0 to 1; >0.5 almost always implies the same fold) and an E-value. These are *structural* homologs — they may share no detectable sequence similarity.

Q: Which residues are buried vs exposed?
A: Solvent-accessible surface area (SASA) is the area in Å² traced out by the centre of a 1.4 Å probe sphere (a water molecule) rolled over the protein's van der Waals surface (Shrake–Rupley / Lee–Richards construction). Buried residues have near-zero SASA; fully exposed residues can exceed 200 Å². The total SASA scales roughly with the number of surface residues.

Q: What are the backbone torsion angles?
A: φ (phi) and ψ (psi) are the two rotatable backbone dihedrals per residue: φ is the C(i-1)–N–Cα–C torsion, ψ is the N–Cα–C–N(i+1) torsion, both in degrees on (−180°, 180°]. α-helical residues cluster near (−60°, −45°); β-strand residues near (−120°, +130°). A Ramachandran plot is simply a scatter of (φ, ψ) for every residue.

Q: Are the domains correctly placed relative to each other?
A: Predicted aligned error is AlphaFold's pairwise confidence. Unlike pLDDT (per-residue), PAE is per-residue-pair and captures whether two parts of the structure are correctly placed relative to each other. Units are ångströms of expected positional error.

Q: What if only a Cα trace is available?
A: P-SEA three-state annotation labels each residue as helix, strand, or coil based purely on the geometry of the Cα trace. It serves as a fallback when the full backbone (and thus DSSP) is unavailable.

Q: What is the amino-acid chain?
A: This is the polypeptide sequence — one letter per residue, N-terminus first. Length ranges from a few dozen residues for small domains to over a thousand for large multi-domain proteins.

Q: What do the rendered images show?
A: The six renders are orthographic views along the three Cartesian axes in both directions. Representation (cartoon, sticks, or surface) and color scheme (sequence-rainbow or by-chain) vary across proteins so the training set covers all the common visualization conventions.

Q: What do the diagnostic plots show?
A: Plot images: a contact map (which residues are close in 3D, as an N×N binary image), a Ramachandran scatter (backbone torsion angles, revealing secondary-structure composition at a glance), and — for AlphaFold structures — a PAE heatmap (pairwise prediction confidence).

Q: How mobile is each atom in the crystal?
A: B-factor (Debye–Waller factor) reflects atomic displacement in the crystal lattice. It is an experimental observable (units Å²), not a prediction; low values mean the atom is pinned down, high values mean it moves or is heterogeneous across the crystal.

Q: Where is each backbone atom in 3D?
A: The mmCIF table is the protein's shape written out atom by atom. For each backbone N, Cα, C, and carbonyl O, it records an (x, y, z) coordinate triple in Å plus the residue type, chain letter, and residue number.